Protein AF-0000000082329117 (afdb_homodimer)

Solvent-accessible surface area (backbone atoms only — not comparable to full-atom values): 12233 Å² total; per-residue (Å²): 130,80,86,38,71,43,49,46,85,76,64,44,43,74,46,97,87,42,48,26,75,36,82,76,48,73,52,92,39,23,28,33,33,26,34,18,32,40,53,72,25,53,46,71,32,23,28,21,79,57,26,26,45,35,36,35,31,62,36,46,53,35,41,33,38,57,33,57,62,40,68,46,80,46,36,51,48,24,39,38,54,30,51,57,58,36,41,34,30,34,35,21,84,49,91,51,61,24,32,34,36,42,40,29,27,27,60,72,20,66,78,44,80,48,63,45,63,45,73,67,81,128,131,82,86,39,72,43,50,46,86,78,66,45,43,75,46,96,85,41,50,26,75,34,81,77,48,72,53,92,40,23,28,32,32,25,34,18,33,38,53,72,25,52,46,71,32,23,28,21,79,57,26,26,46,35,35,37,31,62,36,46,54,34,40,31,36,57,32,56,63,40,68,46,80,45,36,53,49,25,38,37,54,32,49,57,57,36,40,36,31,34,34,21,84,50,91,53,59,22,32,35,36,40,38,30,27,28,60,72,20,65,78,44,79,46,61,45,61,45,72,66,82,129

Radius of gyration: 17.54 Å; Cα contacts (8 Å, |Δi|>4): 732; chains: 2; bounding box: 37×48×45 Å

Structure (mmCIF, N/CA/C/O backbone):
data_AF-0000000082329117-model_v1
#
loop_
_entity.id
_entity.type
_entity.pdbx_description
1 polymer 'Cupin domain-containing protein'
#
loop_
_atom_site.group_PDB
_atom_site.id
_atom_site.type_symbol
_atom_site.label_atom_id
_atom_site.label_alt_id
_atom_site.label_comp_id
_atom_site.label_asym_id
_atom_site.label_entity_id
_atom_site.label_seq_id
_atom_site.pdbx_PDB_ins_code
_atom_site.Cartn_x
_atom_site.Cartn_y
_atom_site.Cartn_z
_atom_site.occupancy
_atom_site.B_iso_or_equiv
_atom_site.auth_seq_id
_atom_site.auth_comp_id
_atom_site.auth_asym_id
_atom_site.auth_atom_id
_atom_site.pdbx_PDB_model_num
ATOM 1 N N . MET A 1 1 ? 16.969 -5.887 -14.938 1 54.53 1 MET A N 1
ATOM 2 C CA . MET A 1 1 ? 15.57 -5.742 -14.547 1 54.53 1 MET A CA 1
ATOM 3 C C . MET A 1 1 ? 15.398 -4.621 -13.531 1 54.53 1 MET A C 1
ATOM 5 O O . MET A 1 1 ? 16.281 -4.383 -12.703 1 54.53 1 MET A O 1
ATOM 9 N N . ASP A 1 2 ? 14.461 -3.715 -13.766 1 74.5 2 ASP A N 1
ATOM 10 C CA . ASP A 1 2 ? 14.258 -2.604 -12.836 1 74.5 2 ASP A CA 1
ATOM 11 C C . ASP A 1 2 ? 13.914 -3.109 -11.438 1 74.5 2 ASP A C 1
ATOM 13 O O . ASP A 1 2 ? 13.281 -4.16 -11.289 1 74.5 2 ASP A O 1
ATOM 17 N N . GLU A 1 3 ? 14.469 -2.549 -10.516 1 91.75 3 GLU A N 1
ATOM 18 C CA . GLU A 1 3 ? 14.195 -2.922 -9.133 1 91.75 3 GLU A CA 1
ATOM 19 C C . GLU A 1 3 ? 12.711 -2.77 -8.797 1 91.75 3 GLU A C 1
ATOM 21 O O . GLU A 1 3 ? 12.117 -1.723 -9.062 1 91.75 3 GLU A O 1
ATOM 26 N N . ARG A 1 4 ? 12.078 -3.828 -8.32 1 96.12 4 ARG A N 1
ATOM 27 C CA . ARG A 1 4 ? 10.648 -3.834 -8.031 1 96.12 4 ARG A CA 1
ATOM 28 C C . ARG A 1 4 ? 10.391 -4.074 -6.551 1 96.12 4 ARG A C 1
ATOM 30 O O . ARG A 1 4 ? 9.234 -4.074 -6.109 1 96.12 4 ARG A O 1
ATOM 37 N N . ILE A 1 5 ? 11.469 -4.391 -5.801 1 98.25 5 ILE A N 1
ATOM 38 C CA . ILE A 1 5 ? 11.312 -4.758 -4.395 1 98.25 5 ILE A CA 1
ATOM 39 C C . ILE A 1 5 ? 12.102 -3.793 -3.518 1 98.25 5 ILE A C 1
ATOM 41 O O . ILE A 1 5 ? 13.305 -3.592 -3.732 1 98.25 5 ILE A O 1
ATOM 45 N N . PHE A 1 6 ? 11.484 -3.223 -2.604 1 98.56 6 PHE A N 1
ATOM 46 C CA . PHE A 1 6 ? 12.086 -2.223 -1.73 1 98.56 6 PHE A CA 1
ATOM 47 C C . PHE A 1 6 ? 11.82 -2.549 -0.266 1 98.56 6 PHE A C 1
ATOM 49 O O . PHE A 1 6 ? 10.711 -2.957 0.094 1 98.56 6 PHE A O 1
ATOM 56 N N . THR A 1 7 ? 12.797 -2.447 0.564 1 98.5 7 THR A N 1
ATOM 57 C CA . THR A 1 7 ? 12.602 -2.477 2.008 1 98.5 7 THR A CA 1
ATOM 58 C C . THR A 1 7 ? 12.367 -1.069 2.553 1 98.5 7 THR A C 1
ATOM 60 O O . THR A 1 7 ? 13.289 -0.25 2.584 1 98.5 7 THR A O 1
ATOM 63 N N . ALA A 1 8 ? 11.156 -0.82 3.029 1 98.5 8 ALA A N 1
ATOM 64 C CA . ALA A 1 8 ? 10.758 0.535 3.4 1 98.5 8 ALA A CA 1
ATOM 65 C C . ALA A 1 8 ? 11.734 1.139 4.406 1 98.5 8 ALA A C 1
ATOM 67 O O . ALA A 1 8 ? 12.18 2.275 4.238 1 98.5 8 ALA A O 1
ATOM 68 N N . THR A 1 9 ? 12.148 0.346 5.422 1 98.38 9 THR A N 1
ATOM 69 C CA . THR A 1 9 ? 12.969 0.852 6.516 1 98.38 9 THR A CA 1
ATOM 70 C C . THR A 1 9 ? 14.398 1.123 6.043 1 98.38 9 THR A C 1
ATOM 72 O O . THR A 1 9 ? 15.156 1.825 6.711 1 98.38 9 THR A O 1
ATOM 75 N N . ASP A 1 10 ? 14.789 0.516 4.918 1 98.25 10 ASP A N 1
ATOM 76 C CA . ASP A 1 10 ? 16.125 0.749 4.379 1 98.25 10 ASP A CA 1
ATOM 77 C C . ASP A 1 10 ? 16.156 2.004 3.51 1 98.25 10 ASP A C 1
ATOM 79 O O . ASP A 1 10 ? 17.188 2.662 3.396 1 98.25 10 ASP A O 1
ATOM 83 N N . VAL A 1 11 ? 15.016 2.32 2.898 1 98.25 11 VAL A N 1
ATOM 84 C CA . VAL A 1 11 ? 14.977 3.373 1.889 1 98.25 11 VAL A CA 1
ATOM 85 C C . VAL A 1 11 ? 14.539 4.688 2.531 1 98.25 11 VAL A C 1
ATOM 87 O O . VAL A 1 11 ? 14.93 5.766 2.072 1 98.25 11 VAL A O 1
ATOM 90 N N . VAL A 1 12 ? 13.812 4.605 3.633 1 98.75 12 VAL A N 1
ATOM 91 C CA . VAL A 1 12 ? 13.227 5.777 4.27 1 98.75 12 VAL A CA 1
ATOM 92 C C . VAL A 1 12 ? 14.328 6.762 4.656 1 98.75 12 VAL A C 1
ATOM 94 O O . VAL A 1 12 ? 15.398 6.355 5.121 1 98.75 12 VAL A O 1
ATOM 97 N N . GLU A 1 13 ? 14.078 7.988 4.418 1 98.69 13 GLU A N 1
ATOM 98 C CA . GLU A 1 13 ? 14.891 9.094 4.906 1 98.69 13 GLU A CA 1
ATOM 99 C C . GLU A 1 13 ? 14.117 9.969 5.891 1 98.69 13 GLU A C 1
ATOM 101 O O . GLU A 1 13 ? 12.906 10.148 5.742 1 98.69 13 GLU A O 1
ATOM 106 N N . PHE A 1 14 ? 14.82 10.43 6.887 1 98.69 14 PHE A N 1
ATOM 107 C CA . PHE A 1 14 ? 14.25 11.336 7.875 1 98.69 14 PHE A CA 1
ATOM 108 C C . PHE A 1 14 ? 14.891 12.711 7.777 1 98.69 14 PHE A C 1
ATOM 110 O O . PHE A 1 14 ? 15.992 12.859 7.238 1 98.69 14 PHE A O 1
ATOM 117 N N . SER A 1 15 ? 14.195 13.672 8.141 1 98.62 15 SER A N 1
ATOM 118 C CA . SER A 1 15 ? 14.68 15.039 8.273 1 98.62 15 SER A CA 1
ATOM 119 C C . SER A 1 15 ? 14.305 15.633 9.633 1 98.62 15 SER A C 1
ATOM 121 O O . SER A 1 15 ? 13.266 15.297 10.195 1 98.62 15 SER A O 1
ATOM 123 N N . ASP A 1 16 ? 15.172 16.5 10.164 1 97.81 16 ASP A N 1
ATOM 124 C CA . ASP A 1 16 ? 14.875 17.125 11.453 1 97.81 16 ASP A CA 1
ATOM 125 C C . ASP A 1 16 ? 13.836 18.234 11.312 1 97.81 16 ASP A C 1
ATOM 127 O O . ASP A 1 16 ? 13.227 18.641 12.297 1 97.81 16 ASP A O 1
ATOM 131 N N . ASP A 1 17 ? 13.617 18.688 10.125 1 97.94 17 ASP A N 1
ATOM 132 C CA . ASP A 1 17 ? 12.797 19.875 9.906 1 97.94 17 ASP A CA 1
ATOM 133 C C . ASP A 1 17 ? 11.344 19.5 9.633 1 97.94 17 ASP A C 1
ATOM 135 O O . ASP A 1 17 ? 10.422 20.219 10.039 1 97.94 17 ASP A O 1
ATOM 139 N N . ARG A 1 18 ? 11.133 18.453 8.906 1 98.62 18 ARG A N 1
ATOM 140 C CA . ARG A 1 18 ? 9.781 18.094 8.477 1 98.62 18 ARG A CA 1
ATOM 141 C C . ARG A 1 18 ? 9.68 16.594 8.172 1 98.62 18 ARG A C 1
ATOM 143 O O . ARG A 1 18 ? 10.703 15.922 8.016 1 98.62 18 ARG A O 1
ATOM 150 N N . ALA A 1 19 ? 8.406 16.125 8.133 1 98.81 19 ALA A N 1
ATOM 151 C CA . ALA A 1 19 ? 8.188 14.789 7.57 1 98.81 19 ALA A CA 1
ATOM 152 C C . ALA A 1 19 ? 8.734 14.703 6.148 1 98.81 19 ALA A C 1
ATOM 154 O O . ALA A 1 19 ? 8.531 15.609 5.34 1 98.81 19 ALA A O 1
ATOM 155 N N . LYS A 1 20 ? 9.438 13.641 5.891 1 98.75 20 LYS A N 1
ATOM 156 C CA . LYS A 1 20 ? 10.133 13.539 4.609 1 98.75 20 LYS A CA 1
ATOM 157 C C . LYS A 1 20 ? 9.641 12.328 3.818 1 98.75 20 LYS A C 1
ATOM 159 O O . LYS A 1 20 ? 9.531 11.227 4.359 1 98.75 20 LYS A O 1
ATOM 164 N N . ASN A 1 21 ? 9.281 12.562 2.547 1 98.62 21 ASN A N 1
ATOM 165 C CA . ASN A 1 21 ? 8.969 11.43 1.688 1 98.62 21 ASN A CA 1
ATOM 166 C C . ASN A 1 21 ? 10.109 11.117 0.729 1 98.62 21 ASN A C 1
ATOM 168 O O . ASN A 1 21 ? 10.844 12.016 0.313 1 98.62 21 ASN A O 1
ATOM 172 N N . THR A 1 22 ? 10.344 9.875 0.5 1 98.62 22 THR A N 1
ATOM 173 C CA . THR A 1 22 ? 11.289 9.344 -0.471 1 98.62 22 THR A CA 1
ATOM 174 C C . THR A 1 22 ? 10.578 8.516 -1.53 1 98.62 22 THR A C 1
ATOM 176 O O . THR A 1 22 ? 9.828 7.586 -1.201 1 98.62 22 THR A O 1
ATOM 179 N N . LYS A 1 23 ? 10.766 8.859 -2.838 1 98.44 23 LYS A N 1
ATOM 180 C CA . LYS A 1 23 ? 10.094 8.133 -3.908 1 98.44 23 LYS A CA 1
ATOM 181 C C . LYS A 1 23 ? 10.688 6.738 -4.094 1 98.44 23 LYS A C 1
ATOM 183 O O . LYS A 1 23 ? 11.898 6.594 -4.262 1 98.44 23 LYS A O 1
ATOM 188 N N . LEU A 1 24 ? 9.875 5.73 -4.078 1 98.31 24 LEU A N 1
ATOM 189 C CA . LEU A 1 24 ? 10.297 4.355 -4.332 1 98.31 24 LEU A CA 1
ATOM 190 C C . LEU A 1 24 ? 10.156 4.008 -5.809 1 98.31 24 LEU A C 1
ATOM 192 O O . LEU A 1 24 ? 11.039 3.363 -6.383 1 98.31 24 LEU A O 1
ATOM 196 N N . ALA A 1 25 ? 9.031 4.391 -6.375 1 98.25 25 ALA A N 1
ATOM 197 C CA . ALA A 1 25 ? 8.711 4.055 -7.758 1 98.25 25 ALA A CA 1
ATOM 198 C C . ALA A 1 25 ? 7.676 5.016 -8.328 1 98.25 25 ALA A C 1
ATOM 200 O O . ALA A 1 25 ? 6.832 5.535 -7.602 1 98.25 25 ALA A O 1
ATOM 201 N N . GLN A 1 26 ? 7.785 5.262 -9.578 1 98.25 26 GLN A N 1
ATOM 202 C CA . GLN A 1 26 ? 6.77 5.984 -10.336 1 98.25 26 GLN A CA 1
ATOM 203 C C . GLN A 1 26 ? 6.613 5.41 -11.742 1 98.25 26 GLN A C 1
ATOM 205 O O . GLN A 1 26 ? 7.605 5.207 -12.445 1 98.25 26 GLN A O 1
ATOM 210 N N . THR A 1 27 ? 5.426 5.039 -12.047 1 98.25 27 THR A N 1
ATOM 211 C CA . THR A 1 27 ? 5.055 4.566 -13.375 1 98.25 27 THR A CA 1
ATOM 212 C C . THR A 1 27 ? 3.965 5.449 -13.977 1 98.25 27 THR A C 1
ATOM 214 O O . THR A 1 27 ? 3.623 6.492 -13.414 1 98.25 27 THR A O 1
ATOM 217 N N . ASP A 1 28 ? 3.496 5.078 -15.156 1 97.94 28 ASP A N 1
ATOM 218 C CA . ASP A 1 28 ? 2.381 5.809 -15.75 1 97.94 28 ASP A CA 1
ATOM 219 C C . ASP A 1 28 ? 1.103 5.617 -14.938 1 97.94 28 ASP A C 1
ATOM 221 O O . ASP A 1 28 ? 0.143 6.375 -15.094 1 97.94 28 ASP A O 1
ATOM 225 N N . ASP A 1 29 ? 1.11 4.652 -14.047 1 98.62 29 ASP A N 1
ATOM 226 C CA . ASP A 1 29 ? -0.142 4.246 -13.414 1 98.62 29 ASP A CA 1
ATOM 227 C C . ASP A 1 29 ? -0.176 4.652 -11.945 1 98.62 29 ASP A C 1
ATOM 229 O O . ASP A 1 29 ? -1.243 4.691 -11.328 1 98.62 29 ASP A O 1
ATOM 233 N N . SER A 1 30 ? 1.011 4.93 -11.383 1 98.75 30 SER A N 1
ATOM 234 C CA . SER A 1 30 ? 1.048 5.105 -9.938 1 98.75 30 SER A CA 1
ATOM 235 C C . SER A 1 30 ? 2.355 5.75 -9.484 1 98.75 30 SER A C 1
ATOM 237 O O . SER A 1 30 ? 3.338 5.754 -10.234 1 98.75 30 SER A O 1
ATOM 239 N N . ALA A 1 31 ? 2.34 6.332 -8.383 1 98.81 31 ALA A N 1
ATOM 240 C CA . ALA A 1 31 ? 3.539 6.75 -7.66 1 98.81 31 ALA A CA 1
ATOM 241 C C . ALA A 1 31 ? 3.549 6.199 -6.238 1 98.81 31 ALA A C 1
ATOM 243 O O . ALA A 1 31 ? 2.51 6.16 -5.574 1 98.81 31 ALA A O 1
ATOM 244 N N . VAL A 1 32 ? 4.699 5.727 -5.785 1 98.94 32 VAL A N 1
ATOM 245 C CA . VAL A 1 32 ? 4.855 5.094 -4.48 1 98.94 32 VAL A CA 1
ATOM 246 C C . VAL A 1 32 ? 5.961 5.793 -3.695 1 98.94 32 VAL A C 1
ATOM 248 O O . VAL A 1 32 ? 7.078 5.961 -4.195 1 98.94 32 VAL A O 1
ATOM 251 N N . PHE A 1 33 ? 5.66 6.168 -2.473 1 98.88 33 PHE A N 1
ATOM 252 C CA . PHE A 1 33 ? 6.609 6.859 -1.609 1 98.88 33 PHE A CA 1
ATOM 253 C C . PHE A 1 33 ? 6.707 6.172 -0.251 1 98.88 33 PHE A C 1
ATOM 255 O O . PHE A 1 33 ? 5.75 5.535 0.198 1 98.88 33 PHE A O 1
ATOM 262 N N . VAL A 1 34 ? 7.812 6.32 0.408 1 98.94 34 VAL A N 1
ATOM 263 C CA . VAL A 1 34 ? 7.914 6.016 1.832 1 98.94 34 VAL A CA 1
ATOM 264 C C . VAL A 1 34 ? 8.133 7.305 2.621 1 98.94 34 VAL A C 1
ATOM 266 O O . VAL A 1 34 ? 8.906 8.172 2.203 1 98.94 34 VAL A O 1
ATOM 269 N N . TRP A 1 35 ? 7.449 7.477 3.713 1 98.94 35 TRP A N 1
ATOM 270 C CA . TRP A 1 35 ? 7.504 8.656 4.566 1 98.94 35 TRP A CA 1
ATOM 271 C C . TRP A 1 35 ? 8.195 8.344 5.891 1 98.94 35 TRP A C 1
ATOM 273 O O . TRP A 1 35 ? 7.934 7.301 6.496 1 98.94 35 TRP A O 1
ATOM 283 N N . GLY A 1 36 ? 9.094 9.125 6.281 1 98.94 36 GLY A N 1
ATOM 284 C CA . GLY A 1 36 ? 9.609 9.188 7.641 1 98.94 36 GLY A CA 1
ATOM 285 C C . GLY A 1 36 ? 9.094 10.391 8.414 1 98.94 36 GLY A C 1
ATOM 286 O O . GLY A 1 36 ? 9.258 11.531 7.984 1 98.94 36 GLY A O 1
ATOM 287 N N . VAL A 1 37 ? 8.469 10.156 9.562 1 98.94 37 VAL A N 1
ATOM 288 C CA . VAL A 1 37 ? 7.844 11.195 10.375 1 98.94 37 VAL A CA 1
ATOM 289 C C . VAL A 1 37 ? 8.406 11.156 11.789 1 98.94 37 VAL A C 1
ATOM 291 O O . VAL A 1 37 ? 8.109 10.242 12.562 1 98.94 37 VAL A O 1
ATOM 294 N N . LYS A 1 38 ? 9.195 12.117 12.172 1 98.88 38 LYS A N 1
ATOM 295 C CA . LYS A 1 38 ? 9.758 12.188 13.516 1 98.88 38 LYS A CA 1
ATOM 296 C C . LYS A 1 38 ? 8.734 12.711 14.516 1 98.88 38 LYS A C 1
ATOM 298 O O . LYS A 1 38 ? 7.711 13.281 14.125 1 98.88 38 LYS A O 1
ATOM 303 N N . PRO A 1 39 ? 9.039 12.477 15.844 1 98.88 39 PRO A N 1
ATOM 304 C CA . PRO A 1 39 ? 8.148 13.023 16.875 1 98.88 39 PRO A CA 1
ATOM 305 C C . PRO A 1 39 ? 7.875 14.516 16.672 1 98.88 39 PRO A C 1
ATOM 307 O O . PRO A 1 39 ? 8.805 15.289 16.453 1 98.88 39 PRO A O 1
ATOM 310 N N . GLY A 1 40 ? 6.598 14.844 16.672 1 98.69 40 GLY A N 1
ATOM 311 C CA . GLY A 1 40 ? 6.191 16.234 16.594 1 98.69 40 GLY A CA 1
ATOM 312 C C . GLY A 1 40 ? 5.961 16.719 15.164 1 98.69 40 GLY A C 1
ATOM 313 O O . GLY A 1 40 ? 5.367 17.766 14.938 1 98.69 40 GLY A O 1
ATOM 314 N N . GLN A 1 41 ? 6.395 15.977 14.156 1 98.88 41 GLN A N 1
ATOM 315 C CA . GLN A 1 41 ? 6.266 16.391 12.766 1 98.88 41 GLN A CA 1
ATOM 316 C C . GLN A 1 41 ? 4.863 16.094 12.234 1 98.88 41 GLN A C 1
ATOM 318 O O . GLN A 1 41 ? 4.164 15.227 12.766 1 98.88 41 GLN A O 1
ATOM 323 N N . GLU A 1 42 ? 4.504 16.859 11.156 1 98.31 42 GLU A N 1
ATOM 324 C CA . GLU A 1 42 ? 3.152 16.781 10.609 1 98.31 42 GLU A CA 1
ATOM 325 C C . GLU A 1 42 ? 3.174 16.719 9.086 1 98.31 42 GLU A C 1
ATOM 327 O O . GLU A 1 42 ? 4.027 17.328 8.445 1 98.31 42 GLU A O 1
ATOM 332 N N . VAL A 1 43 ? 2.371 15.898 8.539 1 98.56 43 VAL A N 1
ATOM 333 C CA . VAL A 1 43 ? 1.865 16.062 7.18 1 98.56 43 VAL A CA 1
ATOM 334 C C . VAL A 1 43 ? 0.529 16.797 7.211 1 98.56 43 VAL A C 1
ATOM 336 O O . VAL A 1 43 ? -0.485 16.234 7.641 1 98.56 43 VAL A O 1
ATOM 339 N N . PRO A 1 44 ? 0.476 17.984 6.754 1 97.62 44 PRO A N 1
ATOM 340 C CA . PRO A 1 44 ? -0.742 18.781 6.91 1 97.62 44 PRO A CA 1
ATOM 341 C C . PRO A 1 44 ? -1.956 18.156 6.238 1 97.62 44 PRO A C 1
ATOM 343 O O . PRO A 1 44 ? -1.811 17.438 5.242 1 97.62 44 PRO A O 1
ATOM 346 N N . ALA A 1 45 ? -3.107 18.438 6.777 1 97.88 45 ALA A N 1
ATOM 347 C CA . ALA A 1 45 ? -4.355 18 6.164 1 97.88 45 ALA A CA 1
ATOM 348 C C . ALA A 1 45 ? -4.469 18.484 4.727 1 97.88 45 ALA A C 1
ATOM 350 O O . ALA A 1 45 ? -4.207 19.656 4.445 1 97.88 45 ALA A O 1
ATOM 351 N N . HIS A 1 46 ? -4.863 17.672 3.84 1 98.19 46 HIS A N 1
ATOM 352 C CA . HIS A 1 46 ? -4.973 17.984 2.418 1 98.19 46 HIS A CA 1
ATOM 353 C C . HIS A 1 46 ? -5.914 17.016 1.71 1 98.19 46 HIS A C 1
ATOM 355 O O . HIS A 1 46 ? -6.395 16.062 2.318 1 98.19 46 HIS A O 1
ATOM 361 N N . ILE A 1 47 ? -6.27 17.297 0.501 1 97.62 47 ILE A N 1
ATOM 362 C CA . ILE A 1 47 ? -7.02 16.422 -0.386 1 97.62 47 ILE A CA 1
ATOM 363 C C . ILE A 1 47 ? -6.273 16.266 -1.71 1 97.62 47 ILE A C 1
ATOM 365 O O . ILE A 1 47 ? -5.391 17.062 -2.029 1 97.62 47 ILE A O 1
ATOM 369 N N . HIS A 1 48 ? -6.57 15.195 -2.379 1 98.5 48 HIS A N 1
ATOM 370 C CA . HIS A 1 48 ? -6.16 15 -3.766 1 98.5 48 HIS A CA 1
ATOM 371 C C . HIS A 1 48 ? -7.359 15.047 -4.707 1 98.5 48 HIS A C 1
ATOM 373 O O . HIS A 1 48 ? -8.211 14.164 -4.676 1 98.5 48 HIS A O 1
ATOM 379 N N . PRO A 1 49 ? -7.461 16.062 -5.598 1 98.31 49 PRO A N 1
ATOM 380 C CA . PRO A 1 49 ? -8.648 16.234 -6.438 1 98.31 49 PRO A CA 1
ATOM 381 C C . PRO A 1 49 ? -8.75 15.18 -7.539 1 98.31 49 PRO A C 1
ATOM 383 O O . PRO A 1 49 ? -9.828 14.977 -8.102 1 98.31 49 PRO A O 1
ATOM 386 N N . ASP A 1 50 ? -7.652 14.469 -7.852 1 98.44 50 ASP A N 1
ATOM 387 C CA . ASP A 1 50 ? -7.668 13.672 -9.07 1 98.44 50 ASP A CA 1
ATOM 388 C C . ASP A 1 50 ? -7.246 12.234 -8.789 1 98.44 50 ASP A C 1
ATOM 390 O O . ASP A 1 50 ? -6.695 11.555 -9.664 1 98.44 50 ASP A O 1
ATOM 394 N N . GLY A 1 51 ? -7.418 11.789 -7.531 1 98.56 51 GLY A N 1
ATOM 395 C CA . GLY A 1 51 ? -7.082 10.391 -7.305 1 98.56 51 GLY A CA 1
ATOM 396 C C . GLY A 1 51 ? -7.113 10 -5.84 1 98.56 51 GLY A C 1
ATOM 397 O O . GLY A 1 51 ? -7.531 10.789 -4.988 1 98.56 51 GLY A O 1
ATOM 398 N N . GLN A 1 52 ? -6.816 8.742 -5.547 1 98.81 52 GLN A N 1
ATOM 399 C CA . GLN A 1 52 ? -6.809 8.109 -4.234 1 98.81 52 GLN A CA 1
ATOM 400 C C . GLN A 1 52 ? -5.387 7.977 -3.693 1 98.81 52 GLN A C 1
ATOM 402 O O . GLN A 1 52 ? -4.453 7.699 -4.449 1 98.81 52 GLN A O 1
ATOM 407 N N . ASP A 1 53 ? -5.156 8.266 -2.49 1 98.88 53 ASP A N 1
ATOM 408 C CA . ASP A 1 53 ? -3.92 8.008 -1.758 1 98.88 53 ASP A CA 1
ATOM 409 C C . ASP A 1 53 ? -4.129 6.941 -0.683 1 98.88 53 ASP A C 1
ATOM 411 O O . ASP A 1 53 ? -4.926 7.133 0.239 1 98.88 53 ASP A O 1
ATOM 415 N N . THR A 1 54 ? -3.514 5.805 -0.78 1 98.94 54 THR A N 1
ATOM 416 C CA . THR A 1 54 ? -3.576 4.723 0.195 1 98.94 54 THR A CA 1
ATOM 417 C C . THR A 1 54 ? -2.291 4.652 1.013 1 98.94 54 THR A C 1
ATOM 419 O O . THR A 1 54 ? -1.192 4.625 0.452 1 98.94 54 THR A O 1
ATOM 422 N N . TRP A 1 55 ? -2.367 4.684 2.318 1 98.94 55 TRP A N 1
ATOM 423 C CA . TRP A 1 55 ? -1.214 4.57 3.203 1 98.94 55 TRP A CA 1
ATOM 424 C C . TRP A 1 55 ? -1.176 3.199 3.875 1 98.94 55 TRP A C 1
ATOM 426 O O . TRP A 1 55 ? -2.221 2.643 4.223 1 98.94 55 TRP A O 1
ATOM 436 N N . ILE A 1 56 ? -0.068 2.668 4.062 1 98.94 56 ILE A N 1
ATOM 437 C CA . ILE A 1 56 ? 0.174 1.496 4.898 1 98.94 56 ILE A CA 1
ATOM 438 C C . ILE A 1 56 ? 1.217 1.828 5.961 1 98.94 56 ILE A C 1
ATOM 440 O O . ILE A 1 56 ? 2.342 2.217 5.637 1 98.94 56 ILE A O 1
ATOM 444 N N . MET A 1 57 ? 0.838 1.648 7.215 1 98.94 57 MET A N 1
ATOM 445 C CA . MET A 1 57 ? 1.76 1.904 8.32 1 98.94 57 MET A CA 1
ATOM 446 C C . MET A 1 57 ? 2.783 0.78 8.445 1 98.94 57 MET A C 1
ATOM 448 O O . MET A 1 57 ? 2.416 -0.394 8.516 1 98.94 57 MET A O 1
ATOM 452 N N . ILE A 1 58 ? 4.031 1.131 8.484 1 98.81 58 ILE A N 1
ATOM 453 C CA . ILE A 1 58 ? 5.125 0.17 8.594 1 98.81 58 ILE A CA 1
ATOM 454 C C . ILE A 1 58 ? 5.641 0.13 10.031 1 98.81 58 ILE A C 1
ATOM 456 O O . ILE A 1 58 ? 5.949 -0.942 10.555 1 98.81 58 ILE A O 1
ATOM 460 N N . GLN A 1 59 ? 5.773 1.287 10.578 1 98.56 59 GLN A N 1
ATOM 461 C CA . GLN A 1 59 ? 6.344 1.448 11.914 1 98.56 59 GLN A CA 1
ATOM 462 C C . GLN A 1 59 ? 5.742 2.652 12.633 1 98.56 59 GLN A C 1
ATOM 464 O O . GLN A 1 59 ? 5.523 3.701 12.016 1 98.56 59 GLN A O 1
ATOM 469 N N . GLY A 1 60 ? 5.535 2.494 13.961 1 98.56 60 GLY A N 1
ATOM 470 C CA . GLY A 1 60 ? 5.137 3.605 14.812 1 98.56 60 GLY A CA 1
ATOM 471 C C . GLY A 1 60 ? 3.641 3.85 14.812 1 98.56 60 GLY A C 1
ATOM 472 O O . GLY A 1 60 ? 2.863 2.969 14.438 1 98.56 60 GLY A O 1
AT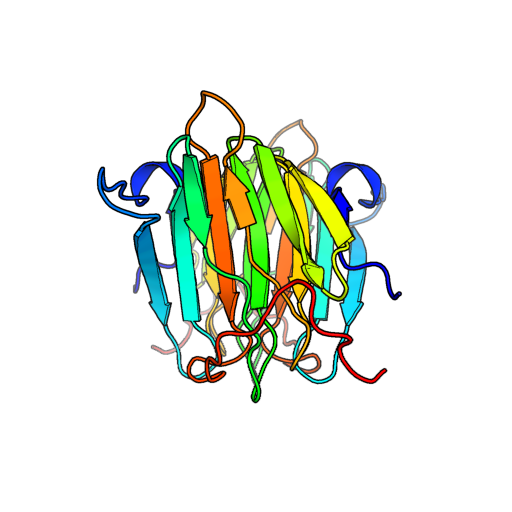OM 473 N N . THR A 1 61 ? 3.258 4.855 15.445 1 98.75 61 THR A N 1
ATOM 474 C CA . THR A 1 61 ? 1.878 5.301 15.617 1 98.75 61 THR A CA 1
ATOM 475 C C . THR A 1 61 ? 1.726 6.762 15.195 1 98.75 61 THR A C 1
ATOM 477 O O . THR A 1 61 ? 2.586 7.59 15.5 1 98.75 61 THR A O 1
ATOM 480 N N . LEU A 1 62 ? 0.693 7.055 14.484 1 98.88 62 LEU A N 1
ATOM 481 C CA . LEU A 1 62 ? 0.393 8.414 14.039 1 98.88 62 LEU A CA 1
ATOM 482 C C . LEU A 1 62 ? -1.059 8.773 14.336 1 98.88 62 LEU A C 1
ATOM 484 O O . LEU A 1 62 ? -1.911 7.891 14.453 1 98.88 62 LEU A O 1
ATOM 488 N N . THR A 1 63 ? -1.301 10.008 14.547 1 98.5 63 THR A N 1
ATOM 489 C CA . THR A 1 63 ? -2.662 10.531 14.555 1 98.5 63 THR A CA 1
ATOM 490 C C . THR A 1 63 ? -3.084 10.945 13.148 1 98.5 63 THR A C 1
ATOM 492 O O . THR A 1 63 ? -2.504 11.867 12.562 1 98.5 63 THR A O 1
ATOM 495 N N . TYR A 1 64 ? -4.023 10.32 12.57 1 98.19 64 TYR A N 1
ATOM 496 C CA . TYR A 1 64 ? -4.48 10.461 11.195 1 98.19 64 TYR A CA 1
ATOM 497 C C . TYR A 1 64 ? -5.688 11.383 11.109 1 98.19 64 TYR A C 1
ATOM 499 O O . TYR A 1 64 ? -6.656 11.211 11.859 1 98.19 64 TYR A O 1
ATOM 507 N N . TYR A 1 65 ? -5.617 12.375 10.234 1 96.94 65 TYR A N 1
ATOM 508 C CA . TYR A 1 65 ? -6.715 13.312 10.031 1 96.94 65 TYR A CA 1
ATOM 509 C C . TYR A 1 65 ? -7.75 12.742 9.078 1 96.94 65 TYR A C 1
ATOM 511 O O . TYR A 1 65 ? -7.406 12.266 7.992 1 96.94 65 TYR A O 1
ATOM 519 N N . LEU A 1 66 ? -9.008 12.844 9.438 1 95.75 66 LEU A N 1
ATOM 520 C CA . LEU A 1 66 ? -10.102 12.289 8.633 1 95.75 66 LEU A CA 1
ATOM 521 C C . LEU A 1 66 ? -10.977 13.406 8.062 1 95.75 66 LEU A C 1
ATOM 523 O O . LEU A 1 66 ? -11.875 13.141 7.266 1 95.75 66 LEU A O 1
ATOM 527 N N . GLY A 1 67 ? -10.742 14.648 8.5 1 92 67 GLY A N 1
ATOM 528 C CA . GLY A 1 67 ? -11.609 15.766 8.172 1 92 67 GLY A CA 1
ATOM 529 C C . GLY A 1 67 ? -12.656 16.047 9.234 1 92 67 GLY A C 1
A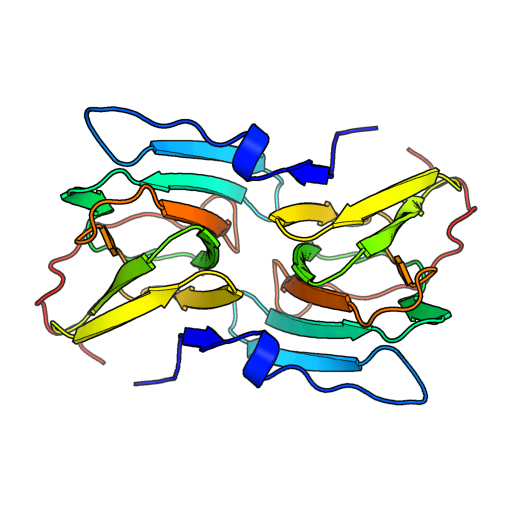TOM 530 O O . GLY A 1 67 ? -12.859 15.234 10.141 1 92 67 GLY A O 1
ATOM 531 N N . ASN A 1 68 ? -13.242 17.25 9.188 1 91.06 68 ASN A N 1
ATOM 532 C CA . ASN A 1 68 ? -14.281 17.688 10.117 1 91.06 68 ASN A CA 1
ATOM 533 C C . ASN A 1 68 ? -13.797 17.609 11.562 1 91.06 68 ASN A C 1
ATOM 535 O O . ASN A 1 68 ? -14.562 17.266 12.461 1 91.06 68 ASN A O 1
ATOM 539 N N . GLY A 1 69 ? -12.531 17.703 11.719 1 91.94 69 GLY A N 1
ATOM 540 C CA . GLY A 1 69 ? -11.953 17.688 13.055 1 91.94 69 GLY A CA 1
ATOM 541 C C . GLY A 1 69 ? -11.789 16.281 13.609 1 91.94 69 GLY A C 1
ATOM 542 O O . GLY A 1 69 ? -11.359 16.109 14.758 1 91.94 69 GLY A O 1
ATOM 543 N N . GLU A 1 70 ? -12.164 15.305 12.891 1 94.88 70 GLU A N 1
ATOM 544 C CA . GLU A 1 70 ? -12.062 13.922 13.344 1 94.88 70 GLU A CA 1
ATOM 545 C C . GLU A 1 70 ? -10.664 13.359 13.086 1 94.88 70 GLU A C 1
ATOM 547 O O . GLU A 1 70 ? -10.039 13.68 12.078 1 94.88 70 GLU A O 1
ATOM 552 N N . THR A 1 71 ? -10.18 12.594 14.07 1 95.69 71 THR A N 1
ATOM 553 C CA . THR A 1 71 ? -8.891 11.93 13.961 1 95.69 71 THR A CA 1
ATOM 554 C C . THR A 1 71 ? -8.984 10.477 14.43 1 95.69 71 THR A C 1
ATOM 556 O O . THR A 1 71 ? -9.906 10.125 15.172 1 95.69 71 THR A O 1
ATOM 559 N N . GLU A 1 72 ? -8.078 9.672 14.016 1 97.5 72 GLU A N 1
ATOM 560 C CA . GLU A 1 72 ? -7.891 8.305 14.5 1 97.5 72 GLU A CA 1
ATOM 561 C C . GLU A 1 72 ? -6.41 7.941 14.578 1 97.5 72 GLU A C 1
ATOM 563 O O . GLU A 1 72 ? -5.609 8.414 13.766 1 97.5 72 GLU A O 1
ATOM 568 N N . GLN A 1 73 ? -6.121 7.148 15.555 1 98.31 73 GLN A N 1
ATOM 569 C CA . GLN A 1 73 ? -4.762 6.625 15.602 1 98.31 73 GLN A CA 1
ATOM 570 C C . GLN A 1 73 ? -4.566 5.5 14.586 1 98.31 73 GLN A C 1
ATOM 572 O O . GLN A 1 73 ? -5.438 4.645 14.43 1 98.31 73 GLN A O 1
ATOM 577 N N . ILE A 1 74 ? -3.459 5.535 13.898 1 98.56 74 ILE A N 1
ATOM 578 C CA . ILE A 1 74 ? -3.088 4.457 12.992 1 98.56 74 ILE A CA 1
ATOM 579 C C . ILE A 1 74 ? -1.723 3.896 13.383 1 98.56 74 ILE A C 1
ATOM 581 O O . ILE A 1 74 ? -0.852 4.633 13.852 1 98.56 74 ILE A O 1
ATOM 585 N N . GLU A 1 75 ? -1.537 2.617 13.195 1 98.44 75 GLU A N 1
ATOM 586 C CA . GLU A 1 75 ? -0.316 1.937 13.617 1 98.44 75 GLU A CA 1
ATOM 587 C C . GLU A 1 75 ? 0.102 0.873 12.609 1 98.44 75 GLU A C 1
ATOM 589 O O . GLU A 1 75 ? -0.633 0.587 11.656 1 98.44 75 GLU A O 1
ATOM 594 N N . ALA A 1 76 ? 1.317 0.319 12.898 1 98.06 76 ALA A N 1
ATOM 595 C CA . ALA A 1 76 ? 1.909 -0.648 11.977 1 98.06 76 ALA A CA 1
ATOM 596 C C . ALA A 1 76 ? 0.913 -1.749 11.625 1 98.06 76 ALA A C 1
ATOM 598 O O . ALA A 1 76 ? 0.237 -2.289 12.508 1 98.06 76 ALA A O 1
ATOM 599 N N . GLY A 1 77 ? 0.776 -2.047 10.305 1 97.88 77 GLY A N 1
ATOM 600 C CA . GLY A 1 77 ? -0.107 -3.105 9.844 1 97.88 77 GLY A CA 1
ATOM 601 C C . GLY A 1 77 ? -1.475 -2.604 9.422 1 97.88 77 GLY A C 1
ATOM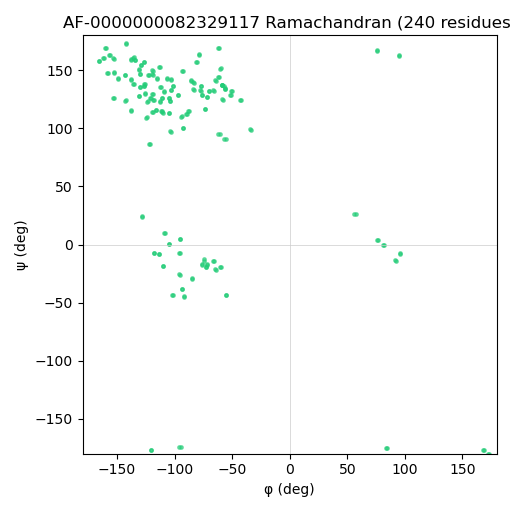 602 O O . GLY A 1 77 ? -2.277 -3.359 8.875 1 97.88 77 GLY A O 1
ATOM 603 N N . GLN A 1 78 ? -1.729 -1.37 9.664 1 98.69 78 GLN A N 1
ATOM 604 C CA . GLN A 1 78 ? -3.018 -0.812 9.273 1 98.69 78 GLN A CA 1
ATOM 605 C C .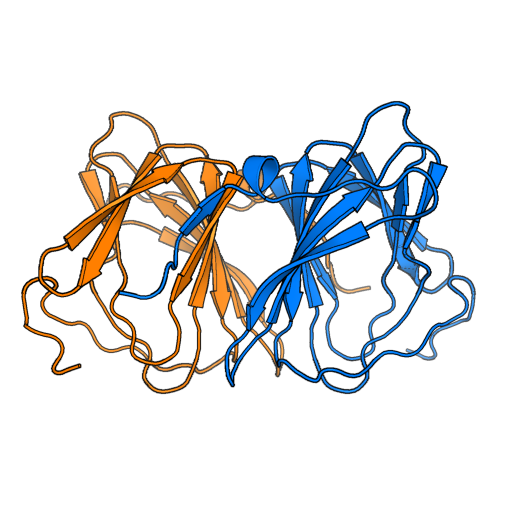 GLN A 1 78 ? -2.939 -0.168 7.891 1 98.69 78 GLN A C 1
ATOM 607 O O . GLN A 1 78 ? -1.868 0.262 7.457 1 98.69 78 GLN A O 1
ATOM 612 N N . VAL A 1 79 ? -4.027 -0.193 7.16 1 98.88 79 VAL A N 1
ATOM 613 C CA . VAL A 1 79 ? -4.242 0.363 5.828 1 98.88 79 VAL A CA 1
ATOM 614 C C . VAL A 1 79 ? -5.23 1.524 5.906 1 98.88 79 VAL A C 1
ATOM 616 O O . VAL A 1 79 ? -6.332 1.375 6.438 1 98.88 79 VAL A O 1
ATOM 619 N N . ASP A 1 80 ? -4.824 2.691 5.449 1 98.69 80 ASP A N 1
ATOM 620 C CA . ASP A 1 80 ? -5.66 3.889 5.461 1 98.69 80 ASP A CA 1
ATOM 621 C C . ASP A 1 80 ? -5.961 4.367 4.043 1 98.69 80 ASP A C 1
ATOM 623 O O . ASP A 1 80 ? -5.055 4.785 3.318 1 98.69 80 ASP A O 1
ATOM 627 N N . VAL A 1 81 ? -7.18 4.348 3.625 1 98.75 81 VAL A N 1
ATOM 628 C CA . VAL A 1 81 ? -7.59 4.664 2.262 1 98.75 81 VAL A CA 1
ATOM 629 C C . VAL A 1 81 ? -8.227 6.051 2.219 1 98.75 81 VAL A C 1
ATOM 631 O O . VAL A 1 81 ? -9.281 6.273 2.814 1 98.75 81 VAL A O 1
ATOM 634 N N . ALA A 1 82 ? -7.598 6.992 1.565 1 98.31 82 ALA A N 1
ATOM 635 C CA . ALA A 1 82 ? -8.195 8.297 1.277 1 98.31 82 ALA A CA 1
ATOM 636 C C . ALA A 1 82 ? -8.633 8.383 -0.18 1 98.31 82 ALA A C 1
ATOM 638 O O . ALA A 1 82 ? -7.824 8.672 -1.065 1 98.31 82 ALA A O 1
ATOM 639 N N . PRO A 1 83 ? -9.914 8.141 -0.438 1 98.25 83 PRO A N 1
ATOM 640 C CA . PRO A 1 83 ? -10.406 8.297 -1.808 1 98.25 83 PRO A CA 1
ATOM 641 C C . PRO A 1 83 ? -10.281 9.734 -2.314 1 98.25 83 PRO A C 1
ATOM 643 O O . PRO A 1 83 ? -9.953 10.641 -1.543 1 98.25 83 PRO A O 1
ATOM 646 N N . LYS A 1 84 ? -10.5 9.852 -3.605 1 98 84 LYS A N 1
ATOM 647 C CA . LYS A 1 84 ? -10.484 11.164 -4.242 1 98 84 LYS A CA 1
ATOM 648 C C . LYS A 1 84 ? -11.211 12.195 -3.387 1 98 84 LYS A C 1
ATOM 650 O O . LYS A 1 84 ? -12.32 11.945 -2.906 1 98 84 LYS A O 1
ATOM 655 N N . GLU A 1 85 ? -10.555 13.281 -3.035 1 96.69 85 GLU A N 1
ATOM 656 C CA . GLU A 1 85 ? -11.086 14.469 -2.373 1 96.69 85 GLU A CA 1
ATOM 657 C C . GLU A 1 85 ? -11.32 14.211 -0.885 1 96.69 85 GLU A C 1
ATOM 659 O O . GLU A 1 85 ? -11.844 15.07 -0.177 1 96.69 85 GLU A O 1
ATOM 664 N N . ALA A 1 86 ? -10.969 13.07 -0.409 1 96.44 86 ALA A N 1
ATOM 665 C CA . ALA A 1 86 ? -11.086 12.828 1.026 1 96.44 86 ALA A CA 1
ATOM 666 C C . ALA A 1 86 ? -9.953 13.5 1.794 1 96.44 86 ALA A C 1
ATOM 668 O O . ALA A 1 86 ? -8.781 13.359 1.427 1 96.44 86 ALA A O 1
ATOM 669 N N . VAL A 1 87 ? -10.25 14.188 2.832 1 96.94 87 VAL A N 1
ATOM 670 C CA . VAL A 1 87 ? -9.258 14.836 3.674 1 96.94 87 VAL A CA 1
ATOM 671 C C . VAL A 1 87 ? -8.391 13.789 4.363 1 96.94 87 VAL A C 1
ATOM 673 O O . VAL A 1 87 ? -8.914 12.805 4.902 1 96.94 87 VAL A O 1
ATOM 676 N N . HIS A 1 88 ? -7.086 13.969 4.328 1 98 88 HIS A N 1
ATOM 677 C CA . HIS A 1 88 ? -6.164 13.141 5.098 1 98 88 HIS A CA 1
ATOM 678 C C . HIS A 1 88 ? -4.883 13.898 5.422 1 98 88 HIS A C 1
ATOM 680 O O . HIS A 1 88 ? -4.605 14.945 4.832 1 98 88 HIS A O 1
ATOM 686 N N . GLY A 1 89 ? -4.164 13.578 6.301 1 98.31 89 GLY A N 1
ATOM 687 C CA . GLY A 1 89 ? -2.928 14.07 6.895 1 98.31 89 GLY A CA 1
ATOM 688 C C . GLY A 1 89 ? -2.59 13.398 8.211 1 98.31 89 GLY A C 1
ATOM 689 O O . GLY A 1 89 ? -3.268 12.453 8.625 1 98.31 89 GLY A O 1
ATOM 690 N N . THR A 1 90 ? -1.496 13.844 8.844 1 98.5 90 THR A N 1
ATOM 691 C CA . THR A 1 90 ? -1.145 13.156 10.086 1 98.5 90 THR A CA 1
ATOM 692 C C . THR A 1 90 ? -0.199 14.016 10.93 1 98.5 90 THR A C 1
ATOM 694 O O . THR A 1 90 ? 0.477 14.898 10.398 1 98.5 90 THR A O 1
ATOM 697 N N . VAL A 1 91 ? -0.17 13.664 12.172 1 98.56 91 VAL A N 1
ATOM 698 C CA . VAL A 1 91 ? 0.823 14.211 13.094 1 98.56 91 VAL A CA 1
ATOM 699 C C . VAL A 1 91 ? 1.356 13.102 14 1 98.56 91 VAL A C 1
ATOM 701 O O . VAL A 1 91 ? 0.614 12.195 14.383 1 98.56 91 VAL A O 1
ATOM 704 N N . ASN A 1 92 ? 2.656 13.172 14.273 1 98.88 92 ASN A N 1
ATOM 705 C CA . ASN A 1 92 ? 3.275 12.242 15.211 1 98.88 92 ASN A CA 1
ATOM 706 C C . ASN A 1 92 ? 3.295 12.805 16.625 1 98.88 92 ASN A C 1
ATOM 708 O O . ASN A 1 92 ? 4.191 13.57 16.984 1 98.88 92 ASN A O 1
ATOM 712 N N . GLU A 1 93 ? 2.398 12.367 17.375 1 98.69 93 GLU A N 1
ATOM 713 C CA . GLU A 1 93 ? 2.277 12.859 18.734 1 98.69 93 GLU A CA 1
ATOM 714 C C . GLU A 1 93 ? 3 11.945 19.719 1 98.69 93 GLU A C 1
ATOM 716 O O . GLU A 1 93 ? 2.82 12.062 20.938 1 98.69 93 GLU A O 1
ATOM 721 N N . THR A 1 94 ? 3.666 10.961 19.25 1 98.69 94 THR A N 1
ATOM 722 C CA . THR A 1 94 ? 4.414 10.031 20.078 1 98.69 94 THR A CA 1
ATOM 723 C C . THR A 1 94 ? 5.879 10.453 20.188 1 98.69 94 THR A C 1
ATOM 725 O O . THR A 1 94 ? 6.258 11.523 19.703 1 98.69 94 THR A O 1
ATOM 728 N N . ASP A 1 95 ? 6.762 9.594 20.844 1 98.62 95 ASP A N 1
ATOM 729 C CA . ASP A 1 95 ? 8.172 9.898 21.031 1 98.62 95 ASP A CA 1
ATOM 730 C C . ASP A 1 95 ? 9.047 9.008 20.156 1 98.62 95 ASP A C 1
ATOM 732 O O . ASP A 1 95 ? 10.273 8.984 20.297 1 98.62 95 ASP A O 1
ATOM 736 N N . GLU A 1 96 ? 8.43 8.289 19.25 1 98.62 96 GLU A N 1
ATOM 737 C CA . GLU A 1 96 ? 9.156 7.387 18.359 1 98.62 96 GLU A CA 1
ATOM 738 C C . GLU A 1 96 ? 8.945 7.777 16.906 1 98.62 96 GLU A C 1
ATOM 740 O O . GLU A 1 96 ? 7.902 8.32 16.547 1 98.62 96 GLU A O 1
ATOM 745 N N . ASP A 1 97 ? 9.914 7.512 16.078 1 98.81 97 ASP A N 1
ATOM 746 C CA . ASP A 1 97 ? 9.789 7.723 14.641 1 98.81 97 ASP A CA 1
ATOM 747 C C . ASP A 1 97 ? 8.68 6.844 14.055 1 98.81 97 ASP A C 1
ATOM 749 O O . ASP A 1 97 ? 8.469 5.719 14.516 1 98.81 97 ASP A O 1
ATOM 753 N N . ALA A 1 98 ? 8.008 7.367 13.117 1 98.88 98 ALA A N 1
ATOM 754 C CA . ALA A 1 98 ? 7.016 6.586 12.383 1 98.88 98 ALA A CA 1
ATOM 755 C C . ALA A 1 98 ? 7.363 6.5 10.906 1 98.88 98 ALA A C 1
ATOM 757 O O . ALA A 1 98 ? 7.996 7.406 10.352 1 98.88 98 ALA A O 1
ATOM 758 N N . ILE A 1 99 ? 7.035 5.359 10.273 1 98.94 99 ILE A N 1
ATOM 759 C CA . ILE A 1 99 ? 7.266 5.094 8.852 1 98.94 99 ILE A CA 1
ATOM 760 C C . ILE A 1 99 ? 5.984 4.566 8.211 1 98.94 99 ILE A C 1
ATOM 762 O O . ILE A 1 99 ? 5.344 3.658 8.75 1 98.94 99 ILE A O 1
ATOM 766 N N . PHE A 1 100 ? 5.539 5.16 7.121 1 98.94 100 PHE A N 1
ATOM 767 C CA . PHE A 1 100 ? 4.449 4.582 6.344 1 98.94 100 PHE A CA 1
ATOM 768 C C . PHE A 1 100 ? 4.734 4.684 4.848 1 98.94 100 PHE A C 1
ATOM 770 O O . PHE A 1 100 ? 5.602 5.457 4.43 1 98.94 100 PHE A O 1
ATOM 777 N N . VAL A 1 101 ? 4.082 3.863 4.039 1 98.94 101 VAL A N 1
ATOM 778 C CA . VAL A 1 101 ? 4.137 3.891 2.58 1 98.94 101 VAL A CA 1
ATOM 779 C C . VAL A 1 101 ? 2.865 4.527 2.025 1 98.94 101 VAL A C 1
ATOM 781 O O . VAL A 1 101 ? 1.763 4.246 2.498 1 98.94 101 VAL A O 1
ATOM 784 N N . SER A 1 102 ? 2.992 5.422 1.111 1 98.94 102 SER A N 1
ATOM 785 C CA . SER A 1 102 ? 1.896 6.07 0.397 1 98.94 102 SER A CA 1
ATOM 786 C C . SER A 1 102 ? 1.854 5.633 -1.063 1 98.94 102 SER A C 1
ATOM 788 O O . SER A 1 102 ? 2.865 5.695 -1.766 1 98.94 102 SER A O 1
ATOM 790 N N . ILE A 1 103 ? 0.714 5.148 -1.52 1 98.94 103 ILE A N 1
ATOM 791 C CA . ILE A 1 103 ? 0.512 4.688 -2.889 1 98.94 103 ILE A CA 1
ATOM 792 C C . ILE A 1 103 ? -0.577 5.52 -3.559 1 98.94 103 ILE A C 1
ATOM 794 O O . ILE A 1 103 ? -1.741 5.473 -3.156 1 98.94 103 ILE A O 1
ATOM 798 N N . TYR A 1 104 ? -0.175 6.27 -4.57 1 98.94 104 TYR A N 1
ATOM 799 C CA . TYR A 1 104 ? -1.106 7.086 -5.344 1 98.94 104 TYR A CA 1
ATOM 800 C C . TYR A 1 104 ? -1.742 6.27 -6.465 1 98.94 104 TYR A C 1
ATOM 802 O O . TYR A 1 104 ? -1.065 5.48 -7.125 1 98.94 104 TYR A O 1
ATOM 810 N N . SER A 1 105 ? -3.004 6.445 -6.754 1 98.75 105 SER A N 1
ATOM 811 C CA . SER A 1 105 ? -3.727 5.734 -7.805 1 98.75 105 SER A CA 1
ATOM 812 C C . SER A 1 105 ? -3.342 6.254 -9.188 1 98.75 105 SER A C 1
ATOM 814 O O . SER A 1 105 ? -3.697 5.652 -10.203 1 98.75 105 SER A O 1
ATOM 816 N N . ASP A 1 106 ? -2.699 7.316 -9.297 1 98.44 106 ASP A N 1
ATOM 817 C CA . ASP A 1 106 ? -2.111 7.969 -10.461 1 98.44 106 ASP A CA 1
ATOM 818 C C . ASP A 1 106 ? -0.913 8.828 -10.062 1 98.44 106 ASP A C 1
ATOM 820 O O . ASP A 1 106 ? -0.865 9.359 -8.953 1 98.44 106 ASP A O 1
ATOM 824 N N . PRO A 1 107 ? 0.061 8.914 -10.984 1 98.19 107 PRO A N 1
ATOM 825 C CA . PRO A 1 107 ? 1.224 9.719 -10.594 1 98.19 107 PRO A CA 1
ATOM 826 C C . PRO A 1 107 ? 0.884 11.188 -10.383 1 98.19 107 PRO A C 1
ATOM 828 O O . PRO A 1 107 ? 1.655 11.922 -9.758 1 98.19 107 PRO A O 1
ATOM 831 N N . GLU A 1 108 ? -0.165 11.641 -10.945 1 97.81 108 GLU A N 1
ATOM 832 C CA . GLU A 1 108 ? -0.606 13.031 -10.812 1 97.81 108 GLU A CA 1
ATOM 833 C C . GLU A 1 108 ? -2.014 13.109 -10.227 1 97.81 108 GLU A C 1
ATOM 835 O O . GLU A 1 108 ? -2.988 13.289 -10.961 1 97.81 108 GLU A O 1
ATOM 840 N N . ILE A 1 109 ? -2.062 13.109 -8.914 1 98.5 109 ILE A N 1
ATOM 841 C CA . ILE A 1 109 ? -3.396 13.07 -8.328 1 98.5 109 ILE A CA 1
ATOM 842 C C . ILE A 1 109 ? -3.76 14.453 -7.789 1 98.5 109 ILE A C 1
ATOM 844 O O . ILE A 1 109 ? -4.867 14.664 -7.285 1 98.5 109 ILE A O 1
ATOM 848 N N . GLY A 1 110 ? -2.889 15.453 -7.926 1 98.5 110 GLY A N 1
ATOM 849 C CA . GLY A 1 110 ? -3.119 16.797 -7.41 1 98.5 110 GLY A CA 1
ATOM 850 C C . GLY A 1 110 ? -2.938 16.891 -5.906 1 98.5 110 GLY A C 1
ATOM 851 O O . GLY A 1 110 ? -2.773 15.875 -5.227 1 98.5 110 GLY A O 1
ATOM 852 N N . PHE A 1 111 ? -2.871 18.078 -5.363 1 98.25 111 PHE A N 1
ATOM 853 C CA . PHE A 1 111 ? -2.678 18.344 -3.945 1 98.25 111 PHE A CA 1
ATOM 854 C C . PHE A 1 111 ? -3.283 19.688 -3.566 1 98.25 111 PHE A C 1
ATOM 856 O O . PHE A 1 111 ? -3.018 20.703 -4.219 1 98.25 111 PHE A O 1
ATOM 863 N N . GLU A 1 112 ? -4.098 19.734 -2.627 1 98 112 GLU A N 1
ATOM 864 C CA . GLU A 1 112 ? -4.648 20.969 -2.059 1 98 112 GLU A CA 1
ATOM 865 C C . GLU A 1 112 ? -4.695 20.891 -0.535 1 98 112 GLU A C 1
ATOM 867 O O . GLU A 1 112 ? -5.41 20.062 0.032 1 98 112 GLU A O 1
ATOM 872 N N . GLU A 1 113 ? -3.939 21.734 0.128 1 97 113 GLU A N 1
ATOM 873 C CA . GLU A 1 113 ? -4.039 21.812 1.583 1 97 113 GLU A CA 1
ATOM 874 C C . GLU A 1 113 ? -5.41 22.312 2.02 1 97 113 GLU A C 1
ATOM 876 O O . GLU A 1 113 ? -5.98 23.203 1.388 1 97 113 GLU A O 1
ATOM 881 N N . VAL A 1 114 ? -5.895 21.719 3.115 1 95.56 114 VAL A N 1
ATOM 882 C CA . VAL A 1 114 ? -7.195 22.125 3.627 1 95.56 114 VAL A CA 1
ATOM 883 C C . VAL A 1 114 ? -7.133 22.266 5.145 1 95.56 114 VAL A C 1
ATOM 885 O O . VAL A 1 114 ? -6.191 21.797 5.781 1 95.56 114 VAL A O 1
ATOM 888 N N . ASP A 1 115 ? -8.102 23 5.617 1 89.56 115 ASP A N 1
ATOM 889 C CA . ASP A 1 115 ? -8.289 23.047 7.066 1 89.56 115 ASP A CA 1
ATOM 890 C C . ASP A 1 115 ? -8.898 21.75 7.582 1 89.56 115 ASP A C 1
ATOM 892 O O . ASP A 1 115 ? -9.984 21.359 7.164 1 89.56 115 ASP A O 1
ATOM 896 N N . PRO A 1 116 ? -8.102 21.078 8.422 1 82.94 116 PRO A N 1
ATOM 897 C CA . PRO A 1 116 ? -8.617 19.797 8.898 1 82.94 116 PRO A CA 1
ATOM 898 C C . PRO A 1 116 ? -9.938 19.922 9.648 1 82.94 116 PRO A C 1
ATOM 900 O O . PRO A 1 116 ? -10.641 18.922 9.844 1 82.94 116 PRO A O 1
ATOM 903 N N . HIS A 1 117 ? -10.234 21.109 10.109 1 80.81 117 HIS A N 1
ATOM 904 C CA . HIS A 1 117 ? -11.453 21.328 10.883 1 80.81 117 HIS A CA 1
ATOM 905 C C . HIS A 1 117 ? -12.578 21.844 10 1 80.81 117 HIS A C 1
ATOM 907 O O . HIS A 1 117 ? -13.727 21.969 10.453 1 80.81 117 HIS A O 1
ATOM 913 N N . ALA A 1 118 ? -12.242 22.172 8.672 1 68.19 118 ALA A N 1
ATOM 914 C CA . ALA A 1 118 ? -13.297 22.703 7.812 1 68.19 118 ALA A CA 1
ATOM 915 C C . ALA A 1 118 ? -14.32 21.625 7.477 1 68.19 118 ALA A C 1
ATOM 917 O O . ALA A 1 118 ? -13.969 20.453 7.309 1 68.19 118 ALA A O 1
ATOM 918 N N . ASP A 1 119 ? -15.633 21.906 7.602 1 61.19 119 ASP A N 1
ATOM 919 C CA . ASP A 1 119 ? -16.734 21.016 7.234 1 61.19 119 ASP A CA 1
ATOM 920 C C . ASP A 1 119 ? -16.609 20.578 5.773 1 61.19 119 ASP A C 1
ATOM 922 O O . ASP A 1 119 ? -16.484 21.422 4.879 1 61.19 119 ASP A O 1
ATOM 926 N N . GLN A 1 120 ? -15.977 19.547 5.531 1 54.75 120 GLN A N 1
ATOM 927 C CA . GLN A 1 120 ? -16.031 19.109 4.145 1 54.75 120 GLN A CA 1
ATOM 928 C C . GLN A 1 120 ? -17.469 18.781 3.73 1 54.75 120 GLN A C 1
ATOM 930 O O . GLN A 1 120 ? -18.203 18.125 4.473 1 54.75 120 GLN A O 1
ATOM 935 N N . ALA A 1 121 ? -18.047 19.859 3.127 1 42.88 121 ALA A N 1
ATOM 936 C CA . ALA A 1 121 ? -19.406 19.656 2.646 1 42.88 121 ALA A CA 1
ATOM 937 C C . ALA A 1 121 ? -19.609 18.219 2.16 1 42.88 121 ALA A C 1
ATOM 939 O O . ALA A 1 121 ? -18.828 17.719 1.351 1 42.88 121 ALA A O 1
ATOM 940 N N . GLN A 1 122 ? -20.203 17.094 2.867 1 37.88 122 GLN A N 1
ATOM 941 C CA . GLN A 1 122 ? -20.656 15.789 2.381 1 37.88 122 GLN A CA 1
ATOM 942 C C . GLN A 1 122 ? -21.203 15.891 0.961 1 37.88 122 GLN A C 1
ATOM 944 O O . GLN A 1 122 ? -21.891 16.859 0.628 1 37.88 122 GLN A O 1
ATOM 949 N N . MET B 1 1 ? -19.516 8.195 8.266 1 54.66 1 MET B N 1
ATOM 950 C CA . MET B 1 1 ? -18.328 8.266 7.406 1 54.66 1 MET B CA 1
ATOM 951 C C . MET B 1 1 ? -17.844 6.867 7.039 1 54.66 1 MET B C 1
ATOM 953 O O . MET B 1 1 ? -17.969 5.934 7.836 1 54.66 1 MET B O 1
ATOM 957 N N . ASP B 1 2 ? -17.609 6.621 5.766 1 74.62 2 ASP B N 1
ATOM 958 C CA . ASP B 1 2 ? -17.156 5.297 5.336 1 74.62 2 ASP B CA 1
ATOM 959 C C . ASP B 1 2 ? -15.852 4.91 6.02 1 74.62 2 ASP B C 1
ATOM 961 O O . ASP B 1 2 ? -15.023 5.773 6.32 1 74.62 2 ASP B O 1
ATOM 965 N N . GLU B 1 3 ? -15.773 3.768 6.422 1 91.81 3 GLU B N 1
ATOM 966 C CA . GLU B 1 3 ? -14.562 3.27 7.059 1 91.81 3 GLU B CA 1
ATOM 967 C C . GLU B 1 3 ? -13.359 3.383 6.121 1 91.81 3 GLU B C 1
ATOM 969 O O . GLU B 1 3 ? -13.422 2.951 4.969 1 91.81 3 GLU B O 1
ATOM 974 N N . ARG B 1 4 ? -12.297 4.035 6.559 1 96.12 4 ARG B N 1
ATOM 975 C CA . ARG B 1 4 ? -11.117 4.281 5.738 1 96.12 4 ARG B CA 1
ATOM 976 C C . ARG B 1 4 ? -9.883 3.607 6.332 1 96.12 4 ARG B C 1
ATOM 978 O O . ARG B 1 4 ? -8.797 3.666 5.754 1 96.12 4 ARG B O 1
ATOM 985 N N . ILE B 1 5 ? -10.047 3.053 7.562 1 98.25 5 ILE B N 1
ATOM 986 C CA . ILE B 1 5 ? -8.898 2.492 8.266 1 98.25 5 ILE B CA 1
ATOM 987 C C . ILE B 1 5 ? -9.141 1.016 8.562 1 98.25 5 ILE B C 1
ATOM 989 O O . ILE B 1 5 ? -10.172 0.656 9.141 1 98.25 5 ILE B O 1
ATOM 993 N N . PHE B 1 6 ? -8.273 0.216 8.18 1 98.56 6 PHE B N 1
ATOM 994 C CA . PHE B 1 6 ? -8.398 -1.229 8.32 1 98.56 6 PHE B CA 1
ATOM 995 C C . PHE B 1 6 ? -7.148 -1.825 8.953 1 98.56 6 PHE B C 1
ATOM 997 O O . PHE B 1 6 ? -6.027 -1.432 8.617 1 98.56 6 PHE B O 1
ATOM 1004 N N . THR B 1 7 ? -7.301 -2.705 9.891 1 98.5 7 THR B N 1
ATOM 1005 C CA . THR B 1 7 ? -6.195 -3.525 10.375 1 98.5 7 THR B CA 1
ATOM 1006 C C . THR B 1 7 ? -6.086 -4.816 9.57 1 98.5 7 THR B C 1
ATOM 1008 O O . THR B 1 7 ? -6.941 -5.699 9.68 1 98.5 7 THR B O 1
ATOM 1011 N N . ALA B 1 8 ? -5.016 -4.945 8.812 1 98.5 8 ALA B N 1
ATOM 1012 C CA . ALA B 1 8 ? -4.895 -6.043 7.852 1 98.5 8 ALA B CA 1
ATOM 1013 C C . ALA B 1 8 ? -5.078 -7.395 8.539 1 98.5 8 ALA B C 1
ATOM 1015 O O . ALA B 1 8 ? -5.832 -8.242 8.062 1 98.5 8 ALA B O 1
ATOM 1016 N N . THR B 1 9 ? -4.457 -7.574 9.727 1 98.38 9 THR B N 1
ATOM 1017 C CA . THR B 1 9 ? -4.445 -8.867 10.406 1 98.38 9 THR B CA 1
ATOM 1018 C C . THR B 1 9 ? -5.82 -9.18 10.992 1 98.38 9 THR B C 1
ATOM 1020 O O . THR B 1 9 ? -6.105 -10.328 11.336 1 98.38 9 THR B O 1
ATOM 1023 N N . ASP B 1 10 ? -6.652 -8.156 11.164 1 98.25 10 ASP B N 1
ATOM 1024 C CA . ASP B 1 10 ? -8 -8.375 11.68 1 98.25 10 ASP B CA 1
ATOM 1025 C C . ASP B 1 10 ? -8.961 -8.758 10.555 1 98.25 10 ASP B C 1
ATOM 1027 O O . ASP B 1 10 ? -9.945 -9.461 10.789 1 98.25 10 ASP B O 1
ATOM 1031 N N . VAL B 1 11 ? -8.688 -8.273 9.344 1 98.25 11 VAL B N 1
ATOM 1032 C CA . VAL B 1 11 ? -9.633 -8.398 8.242 1 98.25 11 VAL B CA 1
ATOM 1033 C C . VAL B 1 11 ? -9.289 -9.633 7.414 1 98.25 11 VAL B C 1
ATOM 1035 O O . VAL B 1 11 ? -10.18 -10.25 6.812 1 98.25 11 VAL B O 1
ATOM 1038 N N . VAL B 1 12 ? -8.031 -10.039 7.438 1 98.75 12 VAL B N 1
ATOM 1039 C CA . VAL B 1 12 ? -7.543 -11.117 6.586 1 98.75 12 VAL B CA 1
ATOM 1040 C C . VAL B 1 12 ? -8.328 -12.391 6.867 1 98.75 12 VAL B C 1
ATOM 1042 O O . VAL B 1 12 ? -8.641 -12.695 8.016 1 98.75 12 VAL B O 1
ATOM 1045 N N . GLU B 1 13 ? -8.672 -13.062 5.836 1 98.75 13 GLU B N 1
ATOM 1046 C CA . GLU B 1 13 ? -9.234 -14.406 5.895 1 98.75 13 GLU B CA 1
ATOM 1047 C C . GLU B 1 13 ? -8.297 -15.43 5.246 1 98.75 13 GLU B C 1
ATOM 1049 O O . GLU B 1 13 ? -7.613 -15.117 4.273 1 98.75 13 GLU B O 1
ATOM 1054 N N . PHE B 1 14 ? -8.266 -16.594 5.836 1 98.69 14 PHE B N 1
ATOM 1055 C CA . PHE B 1 14 ? -7.477 -17.703 5.305 1 98.69 14 PHE B CA 1
ATOM 1056 C C . PHE B 1 14 ? -8.383 -18.828 4.828 1 98.69 14 PHE B C 1
ATOM 1058 O O . PHE B 1 14 ? -9.539 -18.906 5.242 1 98.69 14 PHE B O 1
ATOM 1065 N N . SER B 1 15 ? -7.934 -19.547 3.93 1 98.62 15 SER B N 1
ATOM 1066 C CA . SER B 1 15 ? -8.578 -20.766 3.451 1 98.62 15 SER B CA 1
ATOM 1067 C C . SER B 1 15 ? -7.594 -21.938 3.395 1 98.62 15 SER B C 1
ATOM 1069 O O . SER B 1 15 ? -6.406 -21.734 3.137 1 98.62 15 SER B O 1
ATOM 1071 N N . ASP B 1 16 ? -8.086 -23.156 3.646 1 97.88 16 ASP B N 1
ATOM 1072 C CA . ASP B 1 16 ? -7.211 -24.328 3.594 1 97.88 16 ASP B CA 1
ATOM 1073 C C . ASP B 1 16 ? -6.922 -24.719 2.15 1 97.88 16 ASP B C 1
ATOM 1075 O O . ASP B 1 16 ? -5.965 -25.453 1.885 1 97.88 16 ASP B O 1
ATOM 1079 N N . ASP B 1 17 ? -7.695 -24.25 1.236 1 98 17 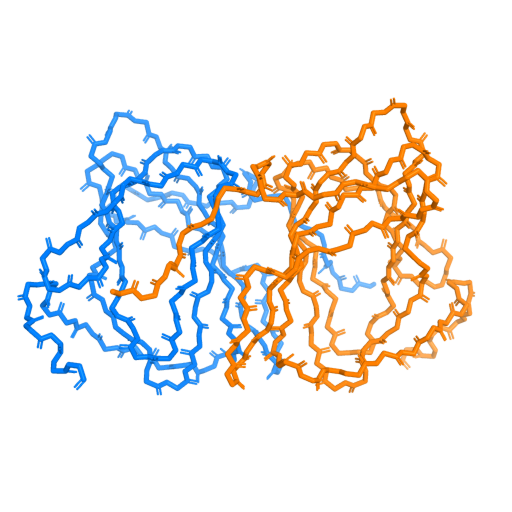ASP B N 1
ATOM 1080 C CA . ASP B 1 17 ? -7.633 -24.734 -0.141 1 98 17 ASP B CA 1
ATOM 1081 C C . ASP B 1 17 ? -6.699 -23.859 -0.983 1 98 17 ASP B C 1
ATOM 1083 O O . ASP B 1 17 ? -6.02 -24.375 -1.88 1 98 17 ASP B O 1
ATOM 1087 N N . ARG B 1 18 ? -6.723 -22.594 -0.758 1 98.62 18 ARG B N 1
ATOM 1088 C CA . ARG B 1 18 ? -5.973 -21.672 -1.608 1 98.62 18 ARG B CA 1
ATOM 1089 C C . ARG B 1 18 ? -5.668 -20.375 -0.875 1 98.62 18 ARG B C 1
ATOM 1091 O O . ARG B 1 18 ? -6.273 -20.078 0.159 1 98.62 18 ARG B O 1
ATOM 1098 N N . ALA B 1 19 ? -4.68 -19.625 -1.434 1 98.81 19 ALA B N 1
ATOM 1099 C CA . ALA B 1 19 ? -4.516 -18.25 -0.988 1 98.81 19 ALA B CA 1
ATOM 1100 C C . ALA B 1 19 ? -5.809 -17.453 -1.162 1 98.81 19 ALA B C 1
ATOM 1102 O O . ALA B 1 19 ? -6.461 -17.547 -2.205 1 98.81 19 ALA B O 1
ATOM 1103 N N . LYS B 1 20 ? -6.16 -16.734 -0.142 1 98.75 20 LYS B N 1
ATOM 1104 C CA . LYS B 1 20 ? -7.457 -16.062 -0.148 1 98.75 20 LYS B CA 1
ATOM 1105 C C . LYS B 1 20 ? -7.293 -14.547 -0.049 1 98.75 20 LYS B C 1
ATOM 1107 O O . LYS B 1 20 ? -6.539 -14.047 0.791 1 98.75 20 LYS B O 1
ATOM 1112 N N . ASN B 1 21 ? -7.953 -13.82 -0.955 1 98.69 21 ASN B N 1
ATOM 1113 C CA . ASN B 1 21 ? -7.973 -12.367 -0.818 1 98.69 21 ASN B CA 1
ATOM 1114 C C . ASN B 1 21 ? -9.305 -11.875 -0.259 1 98.69 21 ASN B C 1
ATOM 1116 O O . ASN B 1 21 ? -10.344 -12.492 -0.496 1 98.69 21 ASN B O 1
ATOM 1120 N N . THR B 1 22 ? -9.258 -10.898 0.563 1 98.69 22 THR B N 1
ATOM 1121 C CA . THR B 1 22 ? -10.398 -10.188 1.124 1 98.69 22 THR B CA 1
ATOM 1122 C C . THR B 1 22 ? -10.367 -8.719 0.731 1 98.69 22 THR B C 1
ATOM 1124 O O . THR B 1 22 ? -9.367 -8.031 0.95 1 98.69 22 THR B O 1
ATOM 1127 N N . LYS B 1 23 ? -11.477 -8.211 0.101 1 98.44 23 LYS B N 1
ATOM 1128 C CA . LYS B 1 23 ? -11.516 -6.824 -0.343 1 98.44 23 LYS B CA 1
ATOM 1129 C C . LYS B 1 23 ? -11.633 -5.871 0.843 1 98.44 23 LYS B C 1
ATOM 1131 O O . LYS B 1 23 ? -12.531 -6.016 1.676 1 98.44 23 LYS B O 1
ATOM 1136 N N . LEU B 1 24 ? -10.766 -4.906 0.939 1 98.31 24 LEU B N 1
ATOM 1137 C CA . LEU B 1 24 ? -10.82 -3.871 1.966 1 98.31 24 LEU B CA 1
ATOM 1138 C C . LEU B 1 24 ? -11.609 -2.66 1.476 1 98.31 24 LEU B C 1
ATOM 1140 O O . LEU B 1 24 ? -12.406 -2.092 2.221 1 98.31 24 LEU B O 1
ATOM 1144 N N . ALA B 1 25 ? -11.328 -2.262 0.244 1 98.19 25 ALA B N 1
ATOM 1145 C CA . ALA B 1 25 ? -11.922 -1.062 -0.334 1 98.19 25 ALA B CA 1
ATOM 1146 C C . ALA B 1 25 ? -11.875 -1.105 -1.858 1 98.19 25 ALA B C 1
ATOM 1148 O O . ALA B 1 25 ? -10.961 -1.695 -2.441 1 98.19 25 ALA B O 1
ATOM 1149 N N . GLN B 1 26 ? -12.852 -0.535 -2.461 1 98.25 26 GLN B N 1
ATOM 1150 C CA . GLN B 1 26 ? -12.867 -0.296 -3.9 1 98.25 26 GLN B CA 1
ATOM 1151 C C . GLN B 1 26 ? -13.523 1.042 -4.23 1 98.25 26 GLN B C 1
ATOM 1153 O O . GLN B 1 26 ? -14.609 1.344 -3.736 1 98.25 26 GLN B O 1
ATOM 1158 N N . THR B 1 27 ? -12.797 1.849 -4.914 1 98.31 27 THR B N 1
ATOM 1159 C CA . THR B 1 27 ? -13.289 3.125 -5.422 1 98.31 27 THR B CA 1
ATOM 1160 C C . THR B 1 27 ? -13.188 3.172 -6.945 1 98.31 27 THR B C 1
ATOM 1162 O O . THR B 1 27 ? -12.883 2.162 -7.586 1 98.31 27 THR B O 1
ATOM 1165 N N . ASP B 1 28 ? -13.547 4.305 -7.52 1 97.94 28 ASP B N 1
ATOM 1166 C CA . ASP B 1 28 ? -13.383 4.465 -8.961 1 97.94 28 ASP B CA 1
ATOM 1167 C C . ASP B 1 28 ? -11.906 4.469 -9.352 1 97.94 28 ASP B C 1
ATOM 1169 O O . ASP B 1 28 ? -11.57 4.293 -10.523 1 97.94 28 ASP B O 1
ATOM 1173 N N . ASP B 1 29 ? -11.039 4.617 -8.359 1 98.69 29 ASP B N 1
ATOM 1174 C CA . ASP B 1 29 ? -9.641 4.887 -8.68 1 98.69 29 ASP B CA 1
ATOM 1175 C C . ASP B 1 29 ? -8.758 3.682 -8.344 1 98.69 29 ASP B C 1
ATOM 1177 O O . ASP B 1 29 ? -7.629 3.58 -8.82 1 98.69 29 ASP B O 1
ATOM 1181 N N . SER B 1 30 ? -9.289 2.785 -7.488 1 98.75 30 SER B N 1
ATOM 1182 C CA . SER B 1 30 ? -8.406 1.746 -6.973 1 98.75 30 SER B CA 1
ATOM 1183 C C . SER B 1 30 ? -9.195 0.618 -6.32 1 98.75 30 SER B C 1
ATOM 1185 O O . SER B 1 30 ? -10.367 0.793 -5.98 1 98.75 30 SER B O 1
ATOM 1187 N N . ALA B 1 31 ? -8.617 -0.478 -6.234 1 98.81 31 ALA B N 1
ATOM 1188 C CA . ALA B 1 31 ? -9.086 -1.583 -5.402 1 98.81 31 ALA B CA 1
ATOM 1189 C C . ALA B 1 31 ? -7.984 -2.066 -4.465 1 98.81 31 ALA B C 1
ATOM 1191 O O . ALA B 1 31 ? -6.82 -2.145 -4.855 1 98.81 31 ALA B O 1
ATOM 1192 N N . VAL B 1 32 ? -8.344 -2.346 -3.225 1 98.88 32 VAL B N 1
ATOM 1193 C CA . VAL B 1 32 ? -7.395 -2.742 -2.188 1 98.88 32 VAL B CA 1
ATOM 1194 C C . VAL B 1 32 ? -7.84 -4.062 -1.56 1 98.88 32 VAL B C 1
ATOM 1196 O O . VAL B 1 32 ? -8.992 -4.195 -1.13 1 98.88 32 VAL B O 1
ATOM 1199 N N . PHE B 1 33 ? -6.926 -4.996 -1.476 1 98.88 33 PHE B N 1
ATOM 1200 C CA . PHE B 1 33 ? -7.207 -6.309 -0.915 1 98.88 33 PHE B CA 1
ATOM 1201 C C . PHE B 1 33 ? -6.172 -6.684 0.14 1 98.88 33 PHE B C 1
ATOM 1203 O O . PHE B 1 33 ? -5.031 -6.219 0.09 1 98.88 33 PHE B O 1
ATOM 1210 N N . VAL B 1 34 ? -6.543 -7.527 1.057 1 98.94 34 VAL B N 1
ATOM 1211 C CA . VAL B 1 34 ? -5.582 -8.219 1.904 1 98.94 34 VAL B CA 1
ATOM 1212 C C . VAL B 1 34 ? -5.586 -9.711 1.577 1 98.94 34 VAL B C 1
ATOM 1214 O O . VAL B 1 34 ? -6.648 -10.305 1.375 1 98.94 34 VAL B O 1
ATOM 1217 N N . TRP B 1 35 ? -4.438 -10.312 1.467 1 98.94 35 TRP B N 1
ATOM 1218 C CA . TRP B 1 35 ? -4.258 -11.727 1.126 1 98.94 35 TRP B CA 1
ATOM 1219 C C . TRP B 1 35 ? -3.76 -12.516 2.33 1 98.94 35 TRP B C 1
ATOM 1221 O O . TRP B 1 35 ? -2.879 -12.055 3.062 1 98.94 35 TRP B O 1
ATOM 1231 N N . GLY B 1 36 ? -4.348 -13.602 2.604 1 98.94 36 GLY B N 1
ATOM 1232 C CA . GLY B 1 36 ? -3.814 -14.641 3.469 1 98.94 36 GLY B CA 1
ATOM 1233 C C . GLY B 1 36 ? -3.293 -15.844 2.705 1 98.94 36 GLY B C 1
ATOM 1234 O O . GLY B 1 36 ? -4.027 -16.453 1.927 1 98.94 36 GLY B O 1
ATOM 1235 N N . VAL B 1 37 ? -2.027 -16.188 2.912 1 98.94 37 VAL B N 1
ATOM 1236 C CA . VAL B 1 37 ? -1.362 -17.281 2.189 1 98.94 37 VAL B CA 1
ATOM 1237 C C . VAL B 1 37 ? -0.802 -18.297 3.182 1 98.94 37 VAL B C 1
ATOM 1239 O O . VAL B 1 37 ? 0.181 -18.016 3.873 1 98.94 37 VAL B O 1
ATOM 1242 N N . LYS B 1 38 ? -1.378 -19.469 3.252 1 98.94 38 LYS B N 1
ATOM 1243 C CA . LYS B 1 38 ? -0.893 -20.516 4.145 1 98.94 38 LYS B CA 1
ATOM 1244 C C . LYS B 1 38 ? 0.324 -21.219 3.553 1 98.94 38 LYS B C 1
ATOM 1246 O O . LYS B 1 38 ? 0.604 -21.094 2.359 1 98.94 38 LYS B O 1
ATOM 1251 N N . PRO B 1 39 ? 1.06 -21.969 4.457 1 98.88 39 PRO B N 1
ATOM 1252 C CA . PRO B 1 39 ? 2.195 -22.734 3.953 1 98.88 39 PRO B CA 1
ATOM 1253 C C . PRO B 1 39 ? 1.824 -23.625 2.762 1 98.88 39 PRO B C 1
ATOM 1255 O O . PRO B 1 39 ? 0.806 -24.312 2.797 1 98.88 39 PRO B O 1
ATOM 1258 N N . GLY B 1 40 ? 2.605 -23.484 1.703 1 98.69 40 GLY B N 1
ATOM 1259 C CA . GLY B 1 40 ? 2.424 -24.328 0.531 1 98.69 40 GLY B CA 1
ATOM 1260 C C . GLY B 1 40 ? 1.502 -23.719 -0.506 1 98.69 40 GLY B C 1
ATOM 1261 O O . GLY B 1 40 ? 1.458 -24.172 -1.651 1 98.69 40 GLY B O 1
ATOM 1262 N N . GLN B 1 41 ? 0.753 -22.688 -0.17 1 98.88 41 GLN B N 1
ATOM 1263 C CA . GLN B 1 41 ? -0.202 -22.078 -1.091 1 98.88 41 GLN B CA 1
ATOM 1264 C C . GLN B 1 41 ? 0.496 -21.125 -2.061 1 98.88 41 GLN B C 1
ATOM 1266 O O . GLN B 1 41 ? 1.584 -20.625 -1.771 1 98.88 41 GLN B O 1
ATOM 1271 N N . GLU B 1 42 ? -0.202 -20.906 -3.217 1 98.31 42 GLU B N 1
ATOM 1272 C CA . GLU B 1 42 ? 0.389 -20.125 -4.301 1 98.31 42 GLU B CA 1
ATOM 1273 C C . GLU B 1 42 ? -0.615 -19.125 -4.875 1 98.31 42 GLU B C 1
ATOM 1275 O O . GLU B 1 42 ? -1.811 -19.422 -4.949 1 98.31 42 GLU B O 1
ATOM 1280 N N . VAL B 1 43 ? -0.184 -17.969 -5.137 1 98.56 43 VAL B N 1
ATOM 1281 C CA . VAL B 1 43 ? -0.784 -17.094 -6.137 1 98.56 43 VAL B CA 1
ATOM 1282 C C . VAL B 1 43 ? -0.059 -17.25 -7.473 1 98.56 43 VAL B C 1
ATOM 1284 O O . VAL B 1 43 ? 1.084 -16.812 -7.625 1 98.56 43 VAL B O 1
ATOM 1287 N N . PRO B 1 44 ? -0.678 -17.828 -8.445 1 97.62 44 PRO B N 1
ATOM 1288 C CA . PRO B 1 44 ? 0.033 -18.141 -9.68 1 97.62 44 PRO B CA 1
ATOM 1289 C C . PRO B 1 44 ? 0.607 -16.906 -10.367 1 97.62 44 PRO B C 1
ATOM 1291 O O . PRO B 1 44 ? 0.054 -15.812 -10.242 1 97.62 44 PRO B O 1
ATOM 1294 N N . ALA B 1 45 ? 1.675 -17.125 -11.086 1 97.81 45 ALA B N 1
ATOM 1295 C CA . ALA B 1 45 ? 2.258 -16.047 -11.891 1 97.81 45 ALA B CA 1
ATOM 1296 C C . ALA B 1 45 ? 1.238 -15.477 -12.875 1 97.81 45 ALA B C 1
ATOM 1298 O O . ALA B 1 45 ? 0.53 -16.234 -13.547 1 97.81 45 ALA B O 1
ATOM 1299 N N . HIS B 1 46 ? 1.168 -14.203 -13 1 98.19 46 HIS B N 1
ATOM 1300 C CA . HIS B 1 46 ? 0.207 -13.523 -13.859 1 98.19 46 HIS B CA 1
ATOM 1301 C C . HIS B 1 46 ? 0.665 -12.102 -14.172 1 98.19 46 HIS B C 1
ATOM 1303 O O . HIS B 1 46 ? 1.677 -11.641 -13.641 1 98.19 46 HIS B O 1
ATOM 1309 N N . ILE B 1 47 ? 0.025 -11.461 -15.094 1 97.56 47 ILE B N 1
ATOM 1310 C CA . ILE B 1 47 ? 0.207 -10.047 -15.406 1 97.56 47 ILE B CA 1
ATOM 1311 C C . ILE B 1 47 ? -1.141 -9.328 -15.367 1 97.56 47 ILE B C 1
ATOM 1313 O O . ILE B 1 47 ? -2.193 -9.969 -15.406 1 97.56 47 ILE B O 1
ATOM 1317 N N . HIS B 1 48 ? -1.078 -8.055 -15.172 1 98.5 48 HIS B N 1
ATOM 1318 C CA . HIS B 1 48 ? -2.225 -7.172 -15.352 1 98.5 48 HIS B CA 1
ATOM 1319 C C . HIS B 1 48 ? -2.041 -6.273 -16.578 1 98.5 48 HIS B C 1
ATOM 1321 O O . HIS B 1 48 ? -1.178 -5.395 -16.578 1 98.5 48 HIS B O 1
ATOM 1327 N N . PRO B 1 49 ? -2.842 -6.426 -17.641 1 98.31 49 PRO B N 1
ATOM 1328 C CA . PRO B 1 49 ? -2.633 -5.688 -18.891 1 98.31 49 PRO B CA 1
ATOM 1329 C C . PRO B 1 49 ? -2.984 -4.207 -18.766 1 98.31 49 PRO B C 1
ATOM 1331 O O . PRO B 1 49 ? -2.551 -3.395 -19.578 1 98.31 49 PRO B O 1
ATOM 1334 N N . ASP B 1 50 ? -3.752 -3.82 -17.719 1 98.44 50 ASP B N 1
ATOM 1335 C CA . ASP B 1 50 ? -4.316 -2.473 -17.75 1 98.44 50 ASP B CA 1
ATOM 1336 C C . ASP B 1 50 ? -4.004 -1.722 -16.453 1 98.44 50 ASP B C 1
ATOM 1338 O O . ASP B 1 50 ? -4.762 -0.839 -16.047 1 98.44 50 ASP B O 1
ATOM 1342 N N . GLY B 1 51 ? -2.922 -2.146 -15.75 1 98.5 51 GLY B N 1
ATOM 1343 C CA . GLY B 1 51 ? -2.596 -1.369 -14.57 1 98.5 51 GLY B CA 1
ATOM 1344 C C . GLY B 1 51 ? -1.484 -1.984 -13.742 1 98.5 51 GLY B C 1
ATOM 1345 O O . GLY B 1 51 ? -0.869 -2.971 -14.148 1 98.5 51 GLY B O 1
ATOM 1346 N N . GLN B 1 52 ? -1.128 -1.33 -12.641 1 98.81 52 GLN B N 1
ATOM 1347 C CA . GLN B 1 52 ? -0.077 -1.687 -11.695 1 98.81 52 GLN B CA 1
ATOM 1348 C C . GLN B 1 52 ? -0.66 -2.34 -10.445 1 98.81 52 GLN B C 1
ATOM 1350 O O . GLN B 1 52 ? -1.724 -1.938 -9.961 1 98.81 52 GLN B O 1
ATOM 1355 N N . ASP B 1 53 ? -0.097 -3.365 -9.969 1 98.88 53 ASP B N 1
ATOM 1356 C CA . ASP B 1 53 ? -0.389 -3.994 -8.68 1 98.88 53 ASP B CA 1
ATOM 1357 C C . ASP B 1 53 ? 0.779 -3.83 -7.711 1 98.88 53 ASP B C 1
ATOM 1359 O O . ASP B 1 53 ? 1.884 -4.309 -7.977 1 98.88 53 ASP B O 1
ATOM 1363 N N . THR B 1 54 ? 0.625 -3.121 -6.637 1 98.94 54 THR B N 1
ATOM 1364 C CA . THR B 1 54 ? 1.634 -2.922 -5.602 1 98.94 54 THR B CA 1
ATOM 1365 C C . THR B 1 54 ? 1.312 -3.758 -4.367 1 98.94 54 THR B C 1
ATOM 1367 O O . THR B 1 54 ? 0.193 -3.709 -3.854 1 98.94 54 THR B O 1
ATOM 1370 N N . TRP B 1 55 ? 2.215 -4.566 -3.895 1 98.94 55 TRP B N 1
ATOM 1371 C CA . TRP B 1 55 ? 2.045 -5.371 -2.691 1 98.94 55 TRP B CA 1
ATOM 1372 C C . TRP B 1 55 ? 2.865 -4.805 -1.537 1 98.94 55 TRP B C 1
ATOM 1374 O O . TRP B 1 55 ? 3.98 -4.316 -1.739 1 98.94 55 TRP B O 1
ATOM 1384 N N . ILE B 1 56 ? 2.385 -4.848 -0.398 1 98.94 56 ILE B N 1
ATOM 1385 C CA . ILE B 1 56 ? 3.115 -4.59 0.837 1 98.94 56 ILE B CA 1
ATOM 1386 C C . ILE B 1 56 ? 3.008 -5.797 1.765 1 98.94 56 ILE B C 1
ATOM 1388 O O . ILE B 1 56 ? 1.905 -6.207 2.135 1 98.94 56 ILE B O 1
ATOM 1392 N N . MET B 1 57 ? 4.156 -6.332 2.154 1 98.94 57 MET B N 1
ATOM 1393 C CA . MET B 1 57 ? 4.18 -7.473 3.066 1 98.94 57 MET B CA 1
ATOM 1394 C C . MET B 1 57 ? 3.887 -7.031 4.496 1 98.94 57 MET B C 1
ATOM 1396 O O . MET B 1 57 ? 4.527 -6.109 5.012 1 98.94 57 MET B O 1
ATOM 1400 N N . ILE B 1 58 ? 2.951 -7.684 5.125 1 98.81 58 ILE B N 1
ATOM 1401 C CA . ILE B 1 58 ? 2.551 -7.371 6.492 1 98.81 58 ILE B CA 1
ATOM 1402 C C . ILE B 1 58 ? 3.16 -8.383 7.453 1 98.81 58 ILE B C 1
ATOM 1404 O O . ILE B 1 58 ? 3.611 -8.023 8.547 1 98.81 58 ILE B O 1
ATOM 1408 N N . GLN B 1 59 ? 3.096 -9.602 7.055 1 98.56 59 GLN B N 1
ATOM 1409 C CA . GLN B 1 59 ? 3.535 -10.719 7.891 1 98.56 59 GLN B CA 1
ATOM 1410 C C . GLN B 1 59 ? 4.074 -11.859 7.039 1 98.56 59 GLN B C 1
ATOM 1412 O O . GLN B 1 59 ? 3.514 -12.18 5.984 1 98.56 59 GLN B O 1
ATOM 1417 N N . GLY B 1 60 ? 5.141 -12.523 7.562 1 98.56 60 GLY B N 1
ATOM 1418 C CA . GLY B 1 60 ? 5.652 -13.742 6.957 1 98.56 60 GLY B CA 1
ATOM 1419 C C . GLY B 1 60 ? 6.613 -13.484 5.812 1 98.56 60 GLY B C 1
ATOM 1420 O O . GLY B 1 60 ? 7.156 -12.383 5.691 1 98.56 60 GLY B O 1
ATOM 1421 N N . THR B 1 61 ? 7.008 -14.492 5.191 1 98.75 61 THR B N 1
ATOM 1422 C CA . THR B 1 61 ? 7.938 -14.516 4.066 1 98.75 61 THR B CA 1
ATOM 1423 C C . THR B 1 61 ? 7.344 -15.273 2.887 1 98.75 61 THR B C 1
ATOM 1425 O O . THR B 1 61 ? 6.711 -16.328 3.066 1 98.75 61 THR B O 1
ATOM 1428 N N . LEU B 1 62 ? 7.5 -14.742 1.725 1 98.88 62 LEU B N 1
ATOM 1429 C CA . LEU B 1 62 ? 7.008 -15.367 0.497 1 98.88 62 LEU B CA 1
ATOM 1430 C C . LEU B 1 62 ? 8.102 -15.391 -0.571 1 98.88 62 LEU B C 1
ATOM 1432 O O . LEU B 1 62 ? 9.023 -14.57 -0.542 1 98.88 62 LEU B O 1
ATOM 1436 N N . THR B 1 63 ? 8.055 -16.359 -1.404 1 98.5 63 THR B N 1
ATOM 1437 C CA . THR B 1 63 ? 8.836 -16.344 -2.635 1 98.5 63 THR B CA 1
ATOM 1438 C C . THR B 1 63 ? 8.07 -15.648 -3.758 1 98.5 63 THR B C 1
ATOM 1440 O O . THR B 1 63 ? 7.02 -16.125 -4.188 1 98.5 63 THR B O 1
ATOM 1443 N N . TYR B 1 64 ? 8.523 -14.562 -4.227 1 98.19 64 TYR B N 1
ATOM 1444 C CA . TYR B 1 64 ? 7.879 -13.672 -5.191 1 98.19 64 TYR B CA 1
ATOM 1445 C C . TYR B 1 64 ? 8.391 -13.945 -6.602 1 98.19 64 TYR B C 1
ATOM 1447 O O . TYR B 1 64 ? 9.602 -14 -6.832 1 98.19 64 TYR B O 1
ATOM 1455 N N . TYR B 1 65 ? 7.473 -14.133 -7.535 1 96.88 65 TYR B N 1
ATOM 1456 C CA . TYR B 1 65 ? 7.824 -14.375 -8.93 1 96.88 65 TYR B CA 1
ATOM 1457 C C . TYR B 1 65 ? 8.062 -13.055 -9.656 1 96.88 65 TYR B C 1
ATOM 1459 O O . TYR B 1 65 ? 7.246 -12.141 -9.586 1 96.88 65 TYR B O 1
ATOM 1467 N N . LEU B 1 66 ? 9.133 -12.984 -10.414 1 95.69 66 LEU B N 1
ATOM 1468 C CA . LEU B 1 66 ? 9.516 -11.766 -11.133 1 95.69 66 LEU B CA 1
ATOM 1469 C C . LEU B 1 66 ? 9.414 -11.969 -12.641 1 95.69 66 LEU B C 1
ATOM 1471 O O . LEU B 1 66 ? 9.57 -11.016 -13.406 1 95.69 66 LEU B O 1
ATOM 1475 N N . GLY B 1 67 ? 9.18 -13.203 -13.078 1 91.88 67 GLY B N 1
ATOM 1476 C CA . GLY B 1 67 ? 9.227 -13.555 -14.484 1 91.88 67 GLY B CA 1
ATOM 1477 C C . GLY B 1 67 ? 10.578 -14.117 -14.906 1 91.88 67 GLY B C 1
ATOM 1478 O O . GLY B 1 67 ? 11.555 -14.031 -14.164 1 91.88 67 GLY B O 1
ATOM 1479 N N . ASN B 1 68 ? 10.609 -14.773 -16.062 1 90.88 68 ASN B N 1
ATOM 1480 C CA . ASN B 1 68 ? 11.812 -15.375 -16.625 1 90.88 68 ASN B CA 1
ATOM 1481 C C . ASN B 1 68 ? 12.453 -16.359 -15.664 1 90.88 68 ASN B C 1
ATOM 1483 O O . ASN B 1 68 ? 13.68 -16.453 -15.586 1 90.88 68 ASN B O 1
ATOM 1487 N N . GLY B 1 69 ? 11.656 -16.906 -14.82 1 92 69 GLY B N 1
ATOM 1488 C CA . GLY B 1 69 ? 12.148 -17.891 -13.875 1 92 69 GLY B CA 1
ATOM 1489 C C . GLY B 1 69 ? 12.812 -17.266 -12.664 1 92 69 GLY B C 1
ATOM 1490 O O . GLY B 1 69 ? 13.336 -17.969 -11.797 1 92 69 GLY B O 1
ATOM 1491 N N . GLU B 1 70 ? 12.883 -15.984 -12.609 1 94.88 70 GLU B N 1
ATOM 1492 C CA . GLU B 1 70 ? 13.516 -15.297 -11.492 1 94.88 70 GLU B CA 1
ATOM 1493 C C . GLU B 1 70 ? 12.547 -15.141 -10.32 1 94.88 70 GLU B C 1
ATOM 1495 O O . GLU B 1 70 ? 11.352 -14.922 -10.523 1 94.88 70 GLU B O 1
ATOM 1500 N N . THR B 1 71 ? 13.094 -15.352 -9.117 1 95.62 71 THR B N 1
ATOM 1501 C CA . THR B 1 71 ? 12.32 -15.172 -7.891 1 95.62 71 THR B CA 1
ATOM 1502 C C . THR B 1 71 ? 13.125 -14.383 -6.859 1 95.62 71 THR B C 1
ATOM 1504 O O . THR B 1 71 ? 14.352 -14.312 -6.945 1 95.62 71 THR B O 1
ATOM 1507 N N . GLU B 1 72 ? 12.469 -13.797 -5.926 1 97.5 72 GLU B N 1
ATOM 1508 C CA . GLU B 1 72 ? 13.055 -13.156 -4.754 1 97.5 72 GLU B CA 1
ATOM 1509 C C . GLU B 1 72 ? 12.195 -13.375 -3.512 1 97.5 72 GLU B C 1
ATOM 1511 O O . GLU B 1 72 ? 10.969 -13.461 -3.609 1 97.5 72 GLU B O 1
ATOM 1516 N N . GLN B 1 73 ? 12.883 -13.492 -2.42 1 98.38 73 GLN B N 1
ATOM 1517 C CA . GLN B 1 73 ? 12.125 -13.539 -1.171 1 98.38 73 GLN B CA 1
ATOM 1518 C C . GLN B 1 73 ? 11.648 -12.148 -0.763 1 98.38 73 GLN B C 1
ATOM 1520 O O . GLN B 1 73 ? 12.391 -11.172 -0.873 1 98.38 73 GLN B O 1
ATOM 1525 N N . ILE B 1 74 ? 10.414 -12.07 -0.344 1 98.56 74 ILE B N 1
ATOM 1526 C CA . ILE B 1 74 ? 9.867 -10.828 0.194 1 98.56 74 ILE B CA 1
ATOM 1527 C C . ILE B 1 74 ? 9.352 -11.062 1.613 1 98.56 74 ILE B C 1
ATOM 1529 O O . ILE B 1 74 ? 8.844 -12.141 1.927 1 98.56 74 ILE B O 1
ATOM 1533 N N . GLU B 1 75 ? 9.477 -10.062 2.451 1 98.5 75 GLU B N 1
ATOM 1534 C CA . GLU B 1 75 ? 9.125 -10.188 3.861 1 98.5 75 GLU B CA 1
ATOM 1535 C C . GLU B 1 75 ? 8.477 -8.906 4.379 1 98.5 75 GLU B C 1
ATOM 1537 O O . GLU B 1 75 ? 8.438 -7.895 3.678 1 98.5 75 GLU B O 1
ATOM 1542 N N . ALA B 1 76 ? 7.988 -9.039 5.66 1 98.06 76 ALA B N 1
ATOM 1543 C CA . ALA B 1 76 ? 7.25 -7.938 6.27 1 98.06 76 ALA B CA 1
ATOM 1544 C C . ALA B 1 76 ? 8.023 -6.625 6.145 1 98.06 76 ALA B C 1
ATOM 1546 O O . ALA B 1 76 ? 9.227 -6.582 6.387 1 98.06 76 ALA B O 1
ATOM 1547 N N . GLY B 1 77 ? 7.332 -5.551 5.695 1 97.88 77 GLY B N 1
ATOM 1548 C CA . GLY B 1 77 ? 7.934 -4.234 5.578 1 97.88 77 GLY B CA 1
ATOM 1549 C C . GLY B 1 77 ? 8.445 -3.936 4.18 1 97.88 77 GLY B C 1
ATOM 1550 O O . GLY B 1 77 ? 8.852 -2.807 3.887 1 97.88 77 GLY B O 1
ATOM 1551 N N . GLN B 1 78 ? 8.43 -4.914 3.34 1 98.69 78 GLN B N 1
ATOM 1552 C CA . GLN B 1 78 ? 8.891 -4.691 1.974 1 98.69 78 GLN B CA 1
ATOM 1553 C C . GLN B 1 78 ? 7.734 -4.328 1.052 1 98.69 78 GLN B C 1
ATOM 1555 O O . GLN B 1 78 ? 6.582 -4.684 1.318 1 98.69 78 GLN B O 1
ATOM 1560 N N . VAL B 1 79 ? 8.008 -3.539 0.051 1 98.88 79 VAL B N 1
ATOM 1561 C CA . VAL B 1 79 ? 7.105 -3.053 -0.988 1 98.88 79 VAL B CA 1
ATOM 1562 C C . VAL B 1 79 ? 7.5 -3.654 -2.336 1 98.88 79 VAL B C 1
ATOM 1564 O O . VAL B 1 79 ? 8.656 -3.551 -2.758 1 98.88 79 VAL B O 1
ATOM 1567 N N . ASP B 1 80 ? 6.566 -4.332 -2.984 1 98.69 80 ASP B N 1
ATOM 1568 C CA . ASP B 1 80 ? 6.801 -4.969 -4.277 1 98.69 80 ASP B CA 1
ATOM 1569 C C . ASP B 1 80 ? 5.926 -4.344 -5.363 1 98.69 80 ASP B C 1
ATOM 1571 O O . ASP B 1 80 ? 4.699 -4.465 -5.32 1 98.69 80 ASP B O 1
ATOM 1575 N N . VAL B 1 81 ? 6.496 -3.721 -6.336 1 98.75 81 VAL B N 1
ATOM 1576 C CA . VAL B 1 81 ? 5.777 -2.982 -7.371 1 98.75 81 VAL B CA 1
ATOM 1577 C C . VAL B 1 81 ? 5.785 -3.779 -8.672 1 98.75 81 VAL B C 1
ATOM 1579 O O . VAL B 1 81 ? 6.844 -3.998 -9.266 1 98.75 81 VAL B O 1
ATOM 1582 N N . ALA B 1 82 ? 4.648 -4.242 -9.109 1 98.31 82 ALA B N 1
ATOM 1583 C CA . ALA B 1 82 ? 4.484 -4.84 -10.438 1 98.31 82 ALA B CA 1
ATOM 1584 C C . ALA B 1 82 ? 3.799 -3.873 -11.398 1 98.31 82 ALA B C 1
ATOM 1586 O O . ALA B 1 82 ? 2.57 -3.766 -11.406 1 98.31 82 ALA B O 1
ATOM 1587 N N . PRO B 1 83 ? 4.586 -3.162 -12.203 1 98.25 83 PRO B N 1
ATOM 1588 C CA . PRO B 1 83 ? 3.971 -2.285 -13.203 1 98.25 83 PRO B CA 1
ATOM 1589 C C . PRO B 1 83 ? 3.123 -3.049 -14.219 1 98.25 83 PRO B C 1
ATOM 1591 O O . PRO B 1 83 ? 3.145 -4.281 -14.242 1 98.25 83 PRO B O 1
ATOM 1594 N N . LYS B 1 84 ? 2.385 -2.264 -14.969 1 98 84 LYS B N 1
ATOM 1595 C CA . LYS B 1 84 ? 1.57 -2.824 -16.031 1 98 84 LYS B CA 1
ATOM 1596 C C . LYS B 1 84 ? 2.338 -3.896 -16.812 1 98 84 LYS B C 1
ATOM 1598 O O . LYS B 1 84 ? 3.492 -3.686 -17.188 1 98 84 LYS B O 1
ATOM 1603 N N . GLU B 1 85 ? 1.797 -5.086 -16.906 1 96.62 85 GLU B N 1
ATOM 1604 C CA . GLU B 1 85 ? 2.256 -6.207 -17.719 1 96.62 85 GLU B CA 1
ATOM 1605 C C . GLU B 1 85 ? 3.473 -6.883 -17.094 1 96.62 85 GLU B C 1
ATOM 1607 O O . GLU B 1 85 ? 4.059 -7.793 -17.688 1 96.62 85 GLU B O 1
ATOM 1612 N N . ALA B 1 86 ? 3.879 -6.453 -15.953 1 96.44 86 ALA B N 1
ATOM 1613 C CA . ALA B 1 86 ? 4.988 -7.133 -15.281 1 96.44 86 ALA B CA 1
ATOM 1614 C C . ALA B 1 86 ? 4.52 -8.43 -14.617 1 96.44 86 ALA B C 1
ATOM 1616 O O . ALA B 1 86 ? 3.51 -8.438 -13.906 1 96.44 86 ALA B O 1
ATOM 1617 N N . VAL B 1 87 ? 5.219 -9.484 -14.812 1 96.94 87 VAL B N 1
ATOM 1618 C CA . VAL B 1 87 ? 4.898 -10.773 -14.211 1 96.94 87 VAL B CA 1
ATOM 1619 C C . VAL B 1 87 ? 5.074 -10.688 -12.695 1 96.94 87 VAL B C 1
ATOM 1621 O O . VAL B 1 87 ? 6.074 -10.164 -12.203 1 96.94 87 VAL B O 1
ATOM 1624 N N . HIS B 1 88 ? 4.086 -11.188 -11.961 1 98 88 HIS B N 1
ATOM 1625 C CA . HIS B 1 88 ? 4.207 -11.336 -10.516 1 98 88 HIS B CA 1
ATOM 1626 C C . HIS B 1 88 ? 3.318 -12.461 -10 1 98 88 HIS B C 1
ATOM 1628 O O . HIS B 1 88 ? 2.432 -12.938 -10.711 1 98 88 HIS B O 1
ATOM 1634 N N . GLY B 1 89 ? 3.506 -12.977 -8.945 1 98.25 89 GLY B N 1
ATOM 1635 C CA . GLY B 1 89 ? 2.906 -14.062 -8.188 1 98.25 89 GLY B CA 1
ATOM 1636 C C . GLY B 1 89 ? 3.744 -14.492 -7 1 98.25 89 GLY B C 1
ATOM 1637 O O . GLY B 1 89 ? 4.762 -13.875 -6.691 1 98.25 89 GLY B O 1
ATOM 1638 N N . THR B 1 90 ? 3.287 -15.539 -6.289 1 98.5 90 THR B N 1
ATOM 1639 C CA . THR B 1 90 ? 4.066 -15.914 -5.117 1 98.5 90 THR B CA 1
ATOM 1640 C C . THR B 1 90 ? 3.725 -17.328 -4.676 1 98.5 90 THR B C 1
ATOM 1642 O O . THR B 1 90 ? 2.65 -17.844 -4.996 1 98.5 90 THR B O 1
ATOM 1645 N N . VAL B 1 91 ? 4.637 -17.859 -3.916 1 98.56 91 VAL B N 1
ATOM 1646 C CA . VAL B 1 91 ? 4.402 -19.125 -3.213 1 98.56 91 VAL B CA 1
ATOM 1647 C C . VAL B 1 91 ? 4.961 -19.031 -1.793 1 98.56 91 VAL B C 1
ATOM 1649 O O . VAL B 1 91 ? 5.988 -18.391 -1.562 1 98.56 91 VAL B O 1
ATOM 1652 N N . ASN B 1 92 ? 4.223 -19.641 -0.857 1 98.88 92 ASN B N 1
ATOM 1653 C CA . ASN B 1 92 ? 4.691 -19.719 0.522 1 98.88 92 ASN B CA 1
ATOM 1654 C C . ASN B 1 92 ? 5.453 -21.016 0.776 1 98.88 92 ASN B C 1
ATOM 1656 O O . ASN B 1 92 ? 4.848 -22.062 1.038 1 98.88 92 ASN B O 1
ATOM 1660 N N . GLU B 1 93 ? 6.699 -20.891 0.762 1 98.69 93 GLU B N 1
ATOM 1661 C CA . GLU B 1 93 ? 7.547 -22.062 0.946 1 98.69 93 GLU B CA 1
ATOM 1662 C C . GLU B 1 93 ? 7.969 -22.219 2.404 1 98.69 93 GLU B C 1
ATOM 1664 O O . GLU B 1 93 ? 8.875 -23 2.717 1 98.69 93 GLU B O 1
ATOM 1669 N N . THR B 1 94 ? 7.465 -21.406 3.256 1 98.69 94 THR B N 1
ATOM 1670 C CA . THR B 1 94 ? 7.777 -21.469 4.68 1 98.69 94 THR B CA 1
ATOM 1671 C C . THR B 1 94 ? 6.711 -22.266 5.43 1 98.69 94 THR B C 1
ATOM 1673 O O . THR B 1 94 ? 5.805 -22.844 4.816 1 98.69 94 THR B O 1
ATOM 1676 N N . ASP B 1 95 ? 6.801 -22.312 6.824 1 98.62 95 ASP B N 1
ATOM 1677 C CA . ASP B 1 95 ? 5.852 -23.062 7.645 1 98.62 95 ASP B CA 1
ATOM 1678 C C . ASP B 1 95 ? 4.93 -22.125 8.414 1 98.62 95 ASP B C 1
ATOM 1680 O O . ASP B 1 95 ? 4.191 -22.562 9.297 1 98.62 95 ASP B O 1
ATOM 1684 N N . GLU B 1 96 ? 4.984 -20.859 8.086 1 98.62 96 GLU B N 1
ATOM 1685 C CA . GLU B 1 96 ? 4.16 -19.859 8.75 1 98.62 96 GLU B CA 1
ATOM 1686 C C . GLU B 1 96 ? 3.217 -19.172 7.762 1 98.62 96 GLU B C 1
ATOM 1688 O O . GLU B 1 96 ? 3.543 -19.047 6.582 1 98.62 96 GLU B O 1
ATOM 1693 N N . ASP B 1 97 ? 2.076 -18.766 8.227 1 98.81 97 ASP B N 1
ATOM 1694 C CA . ASP B 1 97 ? 1.151 -17.984 7.41 1 98.81 97 ASP B CA 1
ATOM 1695 C C . ASP B 1 97 ? 1.781 -16.656 6.98 1 98.81 97 ASP B C 1
ATOM 1697 O O . ASP B 1 97 ? 2.562 -16.062 7.723 1 98.81 97 ASP B O 1
ATOM 1701 N N . ALA B 1 98 ? 1.465 -16.25 5.816 1 98.88 98 ALA B N 1
ATOM 1702 C CA . ALA B 1 98 ? 1.895 -14.945 5.336 1 98.88 98 ALA B CA 1
ATOM 1703 C C . ALA B 1 98 ? 0.695 -14.062 5.004 1 98.88 98 ALA B C 1
ATOM 1705 O O . ALA B 1 98 ? -0.37 -14.562 4.637 1 98.88 98 ALA B O 1
ATOM 1706 N N . ILE B 1 99 ? 0.831 -12.734 5.227 1 98.94 99 ILE B N 1
ATOM 1707 C CA . ILE B 1 99 ? -0.191 -11.727 4.957 1 98.94 99 ILE B CA 1
ATOM 1708 C C . ILE B 1 99 ? 0.42 -10.57 4.168 1 98.94 99 ILE B C 1
ATOM 1710 O O . ILE B 1 99 ? 1.482 -10.062 4.531 1 98.94 99 ILE B O 1
ATOM 1714 N N . PHE B 1 100 ? -0.181 -10.188 3.051 1 98.94 100 PHE B N 1
ATOM 1715 C CA . PHE B 1 100 ? 0.221 -8.969 2.361 1 98.94 100 PHE B CA 1
ATOM 1716 C C . PHE B 1 100 ? -0.999 -8.195 1.872 1 98.94 10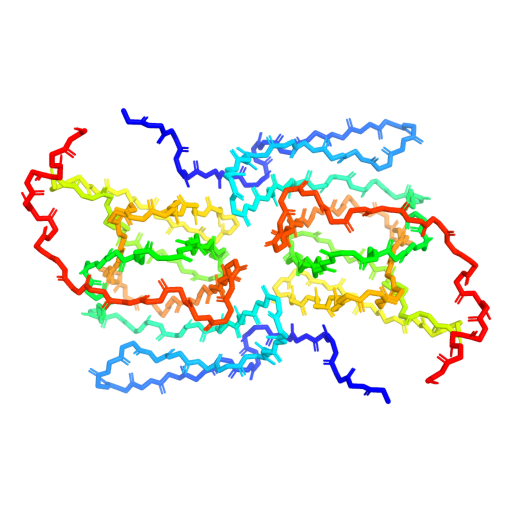0 PHE B C 1
ATOM 1718 O O . PHE B 1 100 ? -2.1 -8.75 1.8 1 98.94 100 PHE B O 1
ATOM 1725 N N . VAL B 1 101 ? -0.842 -6.91 1.616 1 98.94 101 VAL B N 1
ATOM 1726 C CA . VAL B 1 101 ? -1.855 -6.039 1.031 1 98.94 101 VAL B CA 1
ATOM 1727 C C . VAL B 1 101 ? -1.536 -5.785 -0.441 1 98.94 101 VAL B C 1
ATOM 1729 O O . VAL B 1 101 ? -0.379 -5.555 -0.8 1 98.94 101 VAL B O 1
ATOM 1732 N N . SER B 1 102 ? -2.492 -5.902 -1.29 1 98.94 102 SER B N 1
ATOM 1733 C CA . SER B 1 102 ? -2.404 -5.609 -2.717 1 98.94 102 SER B CA 1
ATOM 1734 C C . SER B 1 102 ? -3.217 -4.371 -3.082 1 98.94 102 SER B C 1
ATOM 1736 O O . SER B 1 102 ? -4.395 -4.277 -2.74 1 98.94 102 SER B O 1
ATOM 1738 N N . ILE B 1 103 ? -2.594 -3.41 -3.732 1 98.94 103 ILE B N 1
ATOM 1739 C CA . ILE B 1 103 ? -3.227 -2.162 -4.145 1 98.94 103 ILE B CA 1
ATOM 1740 C C . ILE B 1 103 ? -3.164 -2.031 -5.664 1 98.94 103 ILE B C 1
ATOM 1742 O O . ILE B 1 103 ? -2.08 -1.91 -6.238 1 98.94 103 ILE B O 1
ATOM 1746 N N . TYR B 1 104 ? -4.328 -2.062 -6.285 1 98.94 104 TYR B N 1
ATOM 1747 C CA . TYR B 1 104 ? -4.438 -1.902 -7.73 1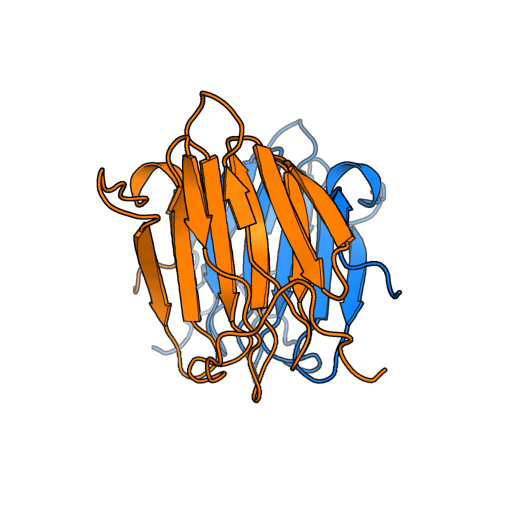 98.94 104 TYR B CA 1
ATOM 1748 C C . TYR B 1 104 ? -4.5 -0.428 -8.109 1 98.94 104 TYR B C 1
ATOM 1750 O O . TYR B 1 104 ? -5.172 0.364 -7.445 1 98.94 104 TYR B O 1
ATOM 1758 N N . SER B 1 105 ? -3.883 -0.014 -9.18 1 98.75 105 SER B N 1
ATOM 1759 C CA . SER B 1 105 ? -3.873 1.364 -9.664 1 98.75 105 SER B CA 1
ATOM 1760 C C . SER B 1 105 ? -5.207 1.738 -10.297 1 98.75 105 SER B C 1
ATOM 1762 O O . SER B 1 105 ? -5.461 2.912 -10.578 1 98.75 105 SER B O 1
ATOM 1764 N N . ASP B 1 106 ? -6.027 0.842 -10.578 1 98.44 106 ASP B N 1
ATOM 1765 C CA . ASP B 1 106 ? -7.398 0.924 -11.07 1 98.44 106 ASP B CA 1
ATOM 1766 C C . ASP B 1 106 ? -8.211 -0.298 -10.648 1 98.44 106 ASP B C 1
ATOM 1768 O O . ASP B 1 106 ? -7.66 -1.39 -10.492 1 98.44 106 ASP B O 1
ATOM 1772 N N . PRO B 1 107 ? -9.523 -0.071 -10.445 1 98.19 107 PRO B N 1
ATOM 1773 C CA . PRO B 1 107 ? -10.289 -1.236 -10.008 1 98.19 107 PRO B CA 1
ATOM 1774 C C . PRO B 1 107 ? -10.352 -2.338 -11.062 1 98.19 107 PRO B C 1
ATOM 1776 O O . PRO B 1 107 ? -10.68 -3.484 -10.75 1 98.19 107 PRO B O 1
ATOM 1779 N N . GLU B 1 108 ? -10.125 -2.01 -12.273 1 97.81 108 GLU B N 1
ATOM 1780 C CA . GLU B 1 108 ? -10.141 -2.969 -13.375 1 97.81 108 GLU B CA 1
ATOM 1781 C C . GLU B 1 108 ? -8.805 -2.984 -14.109 1 97.81 108 GLU B C 1
ATOM 1783 O O . GLU B 1 108 ? -8.672 -2.381 -15.18 1 97.81 108 GLU B O 1
ATOM 1788 N N . ILE B 1 109 ? -7.91 -3.789 -13.602 1 98.5 109 ILE B N 1
ATOM 1789 C CA . ILE B 1 109 ? -6.586 -3.742 -14.219 1 98.5 109 ILE B CA 1
ATOM 1790 C C . ILE B 1 109 ? -6.387 -4.973 -15.102 1 98.5 109 ILE B C 1
ATOM 1792 O O . ILE B 1 109 ? -5.352 -5.109 -15.758 1 98.5 109 ILE B O 1
ATOM 1796 N N . GLY B 1 110 ? -7.371 -5.863 -15.195 1 98.5 110 GLY B N 1
ATOM 1797 C CA . GLY B 1 110 ? -7.258 -7.09 -15.969 1 98.5 110 GLY B CA 1
ATOM 1798 C C . GLY B 1 110 ? -6.414 -8.148 -15.281 1 98.5 110 GLY B C 1
ATOM 1799 O O . GLY B 1 110 ? -5.773 -7.879 -14.266 1 98.5 110 GLY B O 1
ATOM 1800 N N . PHE B 1 111 ? -6.449 -9.375 -15.742 1 98.25 111 PHE B N 1
ATOM 1801 C CA . PHE B 1 111 ? -5.719 -10.516 -15.195 1 98.25 111 PHE B CA 1
ATOM 1802 C C . PHE B 1 111 ? -5.441 -11.555 -16.281 1 98.25 111 PHE B C 1
ATOM 1804 O O . PHE B 1 111 ? -6.352 -11.961 -17 1 98.25 111 PHE B O 1
ATOM 1811 N N . GLU B 1 112 ? -4.258 -11.93 -16.453 1 98 112 GLU B N 1
ATOM 1812 C CA . GLU B 1 112 ? -3.855 -13.016 -17.359 1 98 112 GLU B CA 1
ATOM 1813 C C . GLU B 1 112 ? -2.791 -13.898 -16.703 1 98 112 GLU B C 1
ATOM 1815 O O . GLU B 1 112 ? -1.68 -13.438 -16.438 1 98 112 GLU B O 1
ATOM 1820 N N . GLU B 1 113 ? -3.117 -15.141 -16.438 1 96.94 113 GLU B N 1
ATOM 1821 C CA . GLU B 1 113 ? -2.105 -16.078 -15.945 1 96.94 113 GLU B CA 1
ATOM 1822 C C . GLU B 1 113 ? -1.017 -16.312 -16.984 1 96.94 113 GLU B C 1
ATOM 1824 O O . GLU B 1 113 ? -1.303 -16.391 -18.188 1 96.94 113 GLU B O 1
ATOM 1829 N N . VAL B 1 114 ? 0.215 -16.406 -16.484 1 95.56 114 VAL B N 1
ATOM 1830 C CA . VAL B 1 114 ? 1.329 -16.641 -17.406 1 95.56 114 VAL B CA 1
ATOM 1831 C C . VAL B 1 114 ? 2.252 -17.719 -16.812 1 95.56 114 VAL B C 1
ATOM 1833 O O . VAL B 1 114 ? 2.164 -18.047 -15.633 1 95.56 114 VAL B O 1
ATOM 1836 N N . ASP B 1 115 ? 3.018 -18.25 -17.71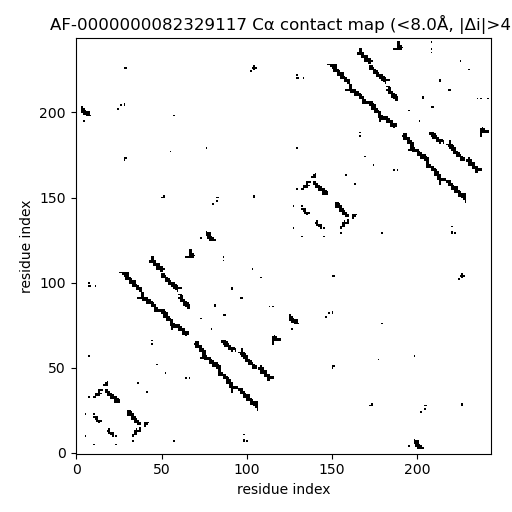9 1 89.38 115 ASP B N 1
ATOM 1837 C CA . ASP B 1 115 ? 4.094 -19.125 -17.281 1 89.38 115 ASP B CA 1
ATOM 1838 C C . ASP B 1 115 ? 5.234 -18.328 -16.656 1 89.38 115 ASP B C 1
ATOM 1840 O O . ASP B 1 115 ? 5.824 -17.469 -17.297 1 89.38 115 ASP B O 1
ATOM 1844 N N . PRO B 1 116 ? 5.438 -18.609 -15.359 1 82.75 116 PRO B N 1
ATOM 1845 C CA . PRO B 1 116 ? 6.477 -17.812 -14.695 1 82.75 116 PRO B CA 1
ATOM 1846 C C . PRO B 1 116 ? 7.852 -17.984 -15.336 1 82.75 116 PRO B C 1
ATOM 1848 O O . PRO B 1 116 ? 8.75 -17.188 -15.102 1 82.75 116 PRO B O 1
ATOM 1851 N N . HIS B 1 117 ? 8.016 -19.047 -16.078 1 80.31 117 HIS B N 1
ATOM 1852 C CA . HIS B 1 117 ? 9.305 -19.344 -16.703 1 80.31 117 HIS B CA 1
ATOM 1853 C C . HIS B 1 117 ? 9.344 -18.828 -18.141 1 80.31 117 HIS B C 1
ATOM 1855 O O . HIS B 1 117 ? 10.398 -18.859 -18.797 1 80.31 117 HIS B O 1
ATOM 1861 N N . ALA B 1 118 ? 8.141 -18.328 -18.656 1 67.75 118 ALA B N 1
ATOM 1862 C CA . ALA B 1 118 ? 8.141 -17.859 -20.047 1 67.75 118 ALA B CA 1
ATOM 1863 C C . ALA B 1 118 ? 8.938 -16.578 -20.188 1 67.75 118 ALA B C 1
ATOM 1865 O O . ALA B 1 118 ? 8.922 -15.727 -19.297 1 67.75 118 ALA B O 1
ATOM 1866 N N . ASP B 1 119 ? 9.844 -16.469 -21.188 1 60.84 119 ASP B N 1
ATOM 1867 C CA . ASP B 1 119 ? 10.617 -15.273 -21.5 1 60.84 119 ASP B CA 1
ATOM 1868 C C . ASP B 1 119 ? 9.703 -14.086 -21.766 1 60.84 119 ASP B C 1
ATOM 1870 O O . ASP B 1 119 ? 8.766 -14.18 -22.562 1 60.84 119 ASP B O 1
ATOM 1874 N N . GLN B 1 120 ? 9.398 -13.344 -20.766 1 54.5 120 GLN B N 1
ATOM 1875 C CA . GLN B 1 120 ? 8.648 -12.141 -21.109 1 54.5 120 GLN B CA 1
ATOM 1876 C C . GLN B 1 120 ? 9.445 -11.242 -22.047 1 54.5 120 GLN B C 1
ATOM 1878 O O . GLN B 1 120 ? 10.641 -11.023 -21.844 1 54.5 120 GLN B O 1
ATOM 1883 N N . ALA B 1 121 ? 9.094 -11.484 -23.344 1 42.5 121 ALA B N 1
ATOM 1884 C CA . ALA B 1 121 ? 9.766 -10.648 -24.328 1 42.5 121 ALA B CA 1
ATOM 1885 C C . ALA B 1 121 ? 10.016 -9.242 -23.766 1 42.5 121 ALA B C 1
ATOM 1887 O O . ALA B 1 121 ? 9.102 -8.609 -23.234 1 42.5 121 ALA B O 1
ATOM 1888 N N . GLN B 1 122 ? 11.211 -8.688 -23.203 1 37.38 122 GLN B N 1
ATOM 1889 C CA . GLN B 1 122 ? 11.586 -7.312 -22.891 1 37.38 122 GLN B CA 1
ATOM 1890 C C . GLN B 1 122 ? 10.984 -6.336 -23.891 1 37.38 122 GLN B C 1
ATOM 1892 O O . GLN B 1 122 ? 10.938 -6.625 -25.094 1 37.38 122 GLN B O 1
#

Foldseek 3Di:
DPDDDDDLVVQEDDDPPAWDWDWDDDDQFKTKIKIKAAAFHKDAKKFFQAWKKKKAWQADKKWKQFALPDTDIDGHGDMDIATHGTIIMIHHNDHGMTMMMIMIRGPRRHIDGDDRNDPPPD/DDDDDDDLVVQEDDDPPAWDWDWDDADQFKTKIKIKAAAFHKDAKKFFQAWKKKKAWQADKKWKQFALPDTDIDGHGDMDIATHGTIIMIHHNDHDMTMMMIMIRGPRRHIDGDDRNDPPPD

Nearest PDB structures (foldseek):
  3h8u-assembly1_B  TM=9.585E-01  e=2.576E-13  Klebsiella pneumoniae subsp. pneumoniae MGH 78578
  3h8u-assembly1_A  TM=9.632E-01  e=1.369E-12  Klebsiella pneumoniae subsp. pneumoniae MGH 78578
  2dct-assembly1_A  TM=9.493E-01  e=1.234E-08  Thermus thermophilus HB8
  5fq0-assembly1_A  TM=8.444E-01  e=3.130E-07  Halomonas sp.
  3ht1-assembly1_A-2  TM=8.028E-01  e=3.882E-07  Streptomyces resistomycificus

InterPro domains:
  IPR011051 RmlC-like cupin domain superfamily [SSF51182] (20-110)
  IPR013096 Cupin 2, conserved barrel [PF07883] (34-104)
  IPR014710 RmlC-like jelly roll fold [G3DSA:2.60.120.10] (1-115)
  IPR051610 Glucose-6-phosphate isomerase/Oxalate decarboxylase [PTHR35848] (12-108)

Organism: NCBI:txid2816475

Sequence (244 aa):
MDERIFTATDVVEFSDDRAKNTKLAQTDDSAVFVWGVKPGQEVPAHIHPDGQDTWIMIQGTLTYYLGNGETEQIEAGQVDVAPKEAVHGTVNETDEDAIFVSIYSDPEIGFEEVDPHADQAQMDERIFTATDVVEFSDDRAKNTKLAQTDDSAVFVWGVKPGQEVPAHIHPDGQDTWIMIQGTLTYYLGNGETEQIEAGQVDVAPKEAVHGTVNETDEDAIFVSIYSDPEIGFEEVDPHADQAQ

pLDDT: mean 95.33, std 10.43, range [37.38, 98.94]

Secondary structure (DSSP, 8-state):
----EEEHHHH----SSS-EEEEEEE-SS-EEEEEEE-TT-EEEEEE-TTS-EEEEEEESEEEEEEETTEEEEEETTEEEEE-TT--EEEE--SSS-EEEEEEESSS----EE--TTS----/----EEEHHHH----SSS-EEEEEEE-SS-EEEEEEE-TT-EEEEEE-TTS-EEEEEEESEEEEEEETTEEEEEETTEEEEE-TT--EEEE--SSS-EEEEEEESSS----EE--TTS----